Protein AF-A0A1Q6DSQ4-F1 (afdb_monomer_lite)

InterPro domains:
  IPR005835 Nucleotidyl transferase domain [PF00483] (8-163)
  IPR029044 Nucleotide-diphospho-sugar transferases [G3DSA:3.90.550.10] (3-185)
  IPR029044 Nucleotide-diphospho-sugar transferases [SSF53448] (8-200)

Sequence (232 aa):
MKDSKKEEEKQGAIAALHQVTKQKNPKTPLVAAGDNYASFEIKDFIDYYQKNNSSLIAAYNIPRDEANQYGILELKSNKVVDFVEKPNKPPSTLAGIAYYVFRQNELDLLNKYIKEDNNPESPGYFIEWLLQHQHLRAYKFSGDWFDIG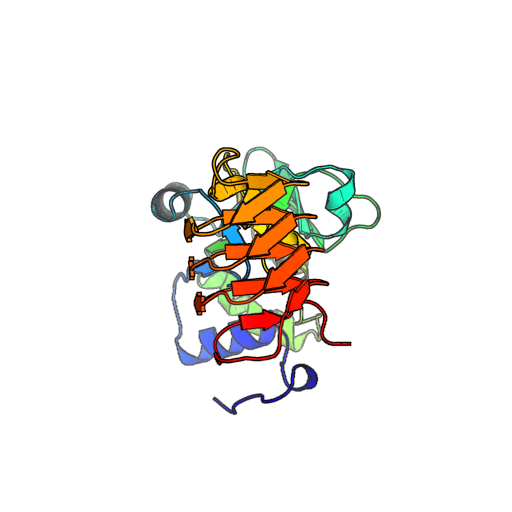TPKGYLRANKTILNQKNHTKNTKTQNSELENVYAQNSEIKNSKLKNCIIINSTIKNSRLKNIITDKVNLDKKKERNYQILSKK

Foldseek 3Di:
DPPPPDPVPDPAPLVVVLVCCVVVVDFKDWWADPQKDDPDDVVVVVVVCVVVVFKEFEKEFDDLVCQLQAWAFDDDVFKTPAIDGNDPHHPHRIGGRGTIIDGPVLSVCSVVCVVVVFDRHDVRSSVRVCVVPGIYTYDYDDDDMFRRVAPVRVVVVLDVVLDPVQEEECEEEEPEERESHEYENYEYEPYEYECYEYECYEYYNYHYAQYEYENYHYDPDDDDHYHYNDDD

pLDDT: mean 87.97, std 13.97, range [36.06, 98.38]

Organism: Methanohalarchaeum thermophilum (NCBI:txid1903181)

Secondary structure (DSSP, 8-state):
-----SGGG---HHHHHHHHHHHH--SS-EEE-TTEEE-S-HHHHHHHHHHHTS-EEEEEE--TTTGGGSEEEEEETTEEEEEEES-SS-S-SEEEEEEEE--HHHHHHHHHHHHTT---S-HHHHHHHHTTTS--EEEE--S-EEE-SSHHHHHHHHHHHT-GGGEEES-EEES-EEES-EEES-EEES-EEES-EEES-EEES-EEESEEEES-EE-S-S---EEES---

Structure (mmCIF, N/CA/C/O backbone):
data_AF-A0A1Q6DSQ4-F1
#
_entry.id   AF-A0A1Q6DSQ4-F1
#
loop_
_atom_site.group_PDB
_atom_site.id
_atom_site.type_symbol
_atom_site.label_atom_id
_atom_site.label_alt_id
_atom_site.label_comp_id
_atom_site.label_asym_id
_atom_site.label_entity_id
_atom_site.label_seq_id
_atom_site.pdbx_PDB_ins_code
_atom_site.Cartn_x
_atom_site.Cartn_y
_atom_site.Cartn_z
_atom_site.occupancy
_atom_site.B_iso_or_equiv
_atom_site.auth_seq_id
_atom_site.auth_comp_id
_atom_site.auth_asym_id
_atom_site.auth_atom_id
_atom_site.pdbx_PDB_model_num
ATOM 1 N N . MET A 1 1 ? 9.572 -19.050 14.989 1.00 45.06 1 MET A N 1
ATOM 2 C CA . MET A 1 1 ? 8.723 -19.032 13.780 1.00 45.06 1 MET A CA 1
ATOM 3 C C . MET A 1 1 ? 8.848 -20.396 13.136 1.00 45.06 1 MET A C 1
ATOM 5 O O . MET A 1 1 ? 9.971 -20.860 13.008 1.00 45.06 1 MET A O 1
ATOM 9 N N . LYS A 1 2 ? 7.744 -21.078 12.810 1.00 36.25 2 LYS A N 1
ATOM 10 C CA . LYS A 1 2 ? 7.839 -22.130 11.792 1.00 36.25 2 LYS A CA 1
ATOM 11 C C . LYS A 1 2 ? 8.009 -21.383 10.475 1.00 36.25 2 LYS A C 1
ATOM 13 O O . LYS A 1 2 ? 7.161 -20.557 10.157 1.00 36.25 2 LYS A O 1
ATOM 18 N N . ASP A 1 3 ? 9.123 -21.602 9.793 1.00 38.81 3 ASP A N 1
ATOM 19 C CA . ASP A 1 3 ? 9.338 -21.044 8.462 1.00 38.81 3 ASP A CA 1
ATOM 20 C C . ASP A 1 3 ? 8.276 -21.629 7.529 1.00 38.81 3 ASP A C 1
ATOM 22 O O . ASP A 1 3 ? 8.343 -22.807 7.179 1.00 38.81 3 ASP A O 1
ATOM 26 N N . SER A 1 4 ? 7.272 -20.830 7.167 1.00 43.75 4 SER A N 1
ATOM 27 C CA . SER A 1 4 ? 6.318 -21.184 6.117 1.00 43.75 4 SER A CA 1
ATOM 28 C C . SER A 1 4 ? 7.052 -21.095 4.784 1.00 43.75 4 SER A C 1
ATOM 30 O O . SER A 1 4 ? 7.445 -20.002 4.361 1.00 43.75 4 SER A O 1
ATOM 32 N N . LYS A 1 5 ? 7.292 -22.239 4.143 1.00 46.75 5 LYS A N 1
ATOM 33 C CA . LYS A 1 5 ? 8.037 -22.317 2.876 1.00 46.75 5 LYS A CA 1
ATOM 34 C C . LYS A 1 5 ? 7.117 -22.203 1.658 1.00 46.75 5 LYS A C 1
ATOM 36 O O . LYS A 1 5 ? 7.622 -22.086 0.542 1.00 46.75 5 LYS A O 1
ATOM 41 N N . LYS A 1 6 ? 5.793 -22.216 1.860 1.00 46.50 6 LYS A N 1
ATOM 42 C CA . LYS A 1 6 ? 4.766 -22.098 0.814 1.00 46.50 6 LYS A CA 1
ATOM 43 C C . LYS A 1 6 ? 3.707 -21.057 1.183 1.00 46.50 6 LYS A C 1
ATOM 45 O O . LYS A 1 6 ? 3.389 -20.887 2.356 1.00 46.50 6 LYS A O 1
ATOM 50 N N . GLU A 1 7 ? 3.158 -20.376 0.177 1.00 50.22 7 GLU A N 1
ATOM 51 C CA . GLU A 1 7 ? 2.079 -19.379 0.318 1.00 50.22 7 GLU A CA 1
ATOM 52 C C . GLU A 1 7 ? 0.858 -19.961 1.054 1.00 50.22 7 GLU A C 1
ATOM 54 O O . GLU A 1 7 ? 0.300 -19.323 1.934 1.00 50.22 7 GLU A O 1
ATOM 59 N N . GLU A 1 8 ? 0.540 -21.223 0.759 1.00 45.56 8 GLU A N 1
ATOM 60 C CA . GLU A 1 8 ? -0.563 -22.023 1.313 1.00 45.56 8 GLU A CA 1
ATOM 61 C C . GLU A 1 8 ? -0.429 -22.322 2.822 1.00 45.56 8 GLU A C 1
ATOM 63 O O . GLU A 1 8 ? -1.392 -22.730 3.463 1.00 45.56 8 GLU A O 1
ATOM 68 N N . GLU A 1 9 ? 0.763 -22.142 3.404 1.00 52.22 9 GLU A N 1
ATOM 69 C CA . GLU A 1 9 ? 1.025 -22.337 4.840 1.00 52.22 9 GLU A CA 1
ATOM 70 C C . GLU A 1 9 ? 0.849 -21.037 5.649 1.00 52.22 9 GLU A C 1
ATOM 72 O O . GLU A 1 9 ? 0.976 -21.047 6.878 1.00 52.22 9 GLU A O 1
ATOM 77 N N . LYS A 1 10 ? 0.595 -19.901 4.979 1.00 62.25 10 LYS A N 1
ATOM 78 C CA . LYS A 1 10 ? 0.400 -18.600 5.627 1.00 62.25 10 LYS A CA 1
ATOM 79 C C . LYS A 1 10 ? -1.022 -18.518 6.178 1.00 62.25 10 LYS A C 1
ATOM 81 O O . LYS A 1 10 ? -1.987 -18.723 5.464 1.00 62.25 10 LYS A O 1
ATOM 86 N N . GLN A 1 11 ? -1.152 -18.163 7.452 1.00 68.88 11 GLN A N 1
ATOM 87 C CA . GLN A 1 11 ? -2.441 -18.097 8.157 1.00 68.88 11 GLN A CA 1
ATOM 88 C C . GLN A 1 11 ? -3.268 -16.827 7.831 1.00 68.88 11 GLN A C 1
ATOM 90 O O . GLN A 1 11 ? -4.232 -16.534 8.532 1.00 68.88 11 GLN A O 1
ATOM 95 N N . GLY A 1 12 ? -2.876 -16.051 6.815 1.00 83.88 12 GLY A N 1
ATOM 96 C CA . GLY A 1 12 ? -3.419 -14.721 6.524 1.00 83.88 12 GLY A CA 1
ATOM 97 C C . GLY A 1 12 ? -2.747 -13.582 7.312 1.00 83.88 12 GLY A C 1
ATOM 98 O O . GLY A 1 12 ? -2.123 -13.794 8.361 1.00 83.88 12 GLY A O 1
ATOM 99 N N . ALA A 1 13 ? -2.844 -12.347 6.803 1.00 90.81 13 ALA A N 1
ATOM 100 C CA . ALA A 1 13 ? -2.161 -11.181 7.378 1.00 90.81 13 ALA A CA 1
ATOM 101 C C . ALA A 1 13 ? -2.639 -10.848 8.803 1.00 90.81 13 ALA A C 1
ATOM 103 O O . ALA A 1 13 ? -1.835 -10.475 9.662 1.00 90.81 13 ALA A O 1
ATOM 104 N N . ILE A 1 14 ? -3.934 -11.021 9.082 1.00 94.25 14 ILE A N 1
ATOM 105 C CA . ILE A 1 14 ? -4.515 -10.734 10.398 1.00 94.25 14 ILE A CA 1
ATOM 106 C C . ILE A 1 14 ? -4.160 -11.811 11.420 1.00 94.25 14 ILE A C 1
ATOM 108 O O . ILE A 1 14 ? -3.870 -11.479 12.572 1.00 94.25 14 ILE A O 1
ATOM 112 N N . ALA A 1 15 ? -4.084 -13.083 11.022 1.00 91.38 15 ALA A N 1
ATOM 113 C CA . ALA A 1 15 ? -3.593 -14.123 11.926 1.00 91.38 15 ALA A CA 1
ATOM 114 C C . ALA A 1 15 ? -2.118 -13.900 12.289 1.00 91.38 15 ALA A C 1
ATOM 116 O O . ALA A 1 15 ? -1.747 -14.030 13.459 1.00 91.38 15 ALA A O 1
ATOM 117 N N . ALA A 1 16 ? -1.291 -13.495 11.318 1.00 92.38 16 ALA A N 1
ATOM 118 C CA . ALA A 1 16 ? 0.101 -13.131 11.568 1.00 92.38 16 ALA A CA 1
ATOM 119 C C . ALA A 1 16 ? 0.207 -11.936 12.531 1.00 92.38 16 ALA A C 1
ATOM 121 O O . ALA A 1 16 ? 0.970 -11.991 13.500 1.00 92.38 16 ALA A O 1
ATOM 122 N N . LEU A 1 17 ? -0.604 -10.889 12.327 1.00 93.94 17 LEU A N 1
ATOM 123 C CA . LEU A 1 17 ? -0.670 -9.746 13.238 1.00 93.94 17 LEU A CA 1
ATOM 124 C C . LEU A 1 17 ? -1.060 -10.183 14.657 1.00 93.94 17 LEU A C 1
ATOM 126 O O . LEU A 1 17 ? -0.364 -9.836 15.608 1.00 93.94 17 LEU A O 1
ATOM 130 N N . HIS A 1 18 ? -2.110 -10.994 14.805 1.00 94.12 18 HIS A N 1
ATOM 131 C CA . HIS A 1 18 ? -2.556 -11.536 16.092 1.00 94.12 18 HIS A CA 1
ATOM 132 C C . HIS A 1 18 ? -1.473 -12.367 16.798 1.00 94.12 18 HIS A C 1
ATOM 134 O O . HIS A 1 18 ? -1.291 -12.269 18.014 1.00 94.12 18 HIS A O 1
ATOM 140 N N . GLN A 1 19 ? -0.720 -13.178 16.052 1.00 92.56 19 GLN A N 1
ATOM 141 C CA . GLN A 1 19 ? 0.377 -13.959 16.613 1.00 92.56 19 GLN A CA 1
ATOM 142 C C . GLN A 1 19 ? 1.501 -13.053 17.135 1.00 92.56 19 GLN A C 1
ATOM 144 O O . GLN A 1 19 ? 1.999 -13.260 18.246 1.00 92.56 19 GLN A O 1
ATOM 149 N N . VAL A 1 20 ? 1.896 -12.045 16.353 1.00 93.62 20 VAL A N 1
ATOM 150 C CA . VAL A 1 20 ? 2.953 -11.100 16.736 1.00 93.62 20 VAL A CA 1
ATOM 151 C C . VAL A 1 20 ? 2.523 -10.258 17.934 1.00 93.62 20 VAL A C 1
ATOM 153 O O . VAL A 1 20 ? 3.316 -10.082 18.861 1.00 93.62 20 VAL A O 1
ATOM 156 N N . THR A 1 21 ? 1.276 -9.781 17.970 1.00 93.88 21 THR A N 1
ATOM 157 C CA . THR A 1 21 ? 0.773 -8.968 19.085 1.00 93.88 21 THR A CA 1
ATOM 158 C C . THR A 1 21 ? 0.693 -9.776 20.374 1.00 93.88 21 THR A C 1
ATOM 160 O O . THR A 1 21 ? 1.115 -9.271 21.409 1.00 93.88 21 THR A O 1
ATOM 163 N N . LYS A 1 22 ? 0.302 -11.058 20.327 1.00 92.50 22 LYS A N 1
ATOM 164 C CA . LYS A 1 22 ? 0.379 -11.956 21.496 1.00 92.50 22 LYS A CA 1
ATOM 165 C C . LYS A 1 22 ? 1.803 -12.166 22.007 1.00 92.50 22 LYS A C 1
ATOM 167 O O . LYS A 1 22 ? 2.015 -12.225 23.213 1.00 92.50 22 LYS A O 1
ATOM 172 N N . GLN A 1 23 ? 2.779 -12.299 21.110 1.00 93.62 23 GLN A N 1
ATOM 173 C CA . GLN A 1 23 ? 4.171 -12.562 21.494 1.00 93.62 23 GLN A CA 1
ATOM 174 C C . GLN A 1 23 ? 4.900 -11.321 22.009 1.00 93.62 23 GLN A C 1
ATOM 176 O O . GLN A 1 23 ? 5.733 -11.421 22.906 1.00 93.62 23 GLN A O 1
ATOM 181 N N . LYS A 1 24 ? 4.650 -10.165 21.393 1.00 94.69 24 LYS A N 1
ATOM 182 C CA . LYS A 1 24 ? 5.383 -8.922 21.666 1.00 94.69 24 LYS A CA 1
ATOM 183 C C . LYS A 1 24 ? 4.634 -7.970 22.592 1.00 94.69 24 LYS A C 1
ATOM 185 O O . LYS A 1 24 ? 5.264 -7.074 23.140 1.00 94.69 24 LYS A O 1
ATOM 190 N N . ASN A 1 25 ? 3.325 -8.157 22.744 1.00 93.06 25 ASN A N 1
ATOM 191 C CA . ASN A 1 25 ? 2.421 -7.317 23.524 1.00 93.06 25 ASN A CA 1
ATOM 192 C C . ASN A 1 25 ? 2.646 -5.799 23.322 1.00 93.06 25 ASN A C 1
ATOM 194 O O . ASN A 1 25 ? 2.886 -5.073 24.293 1.00 93.06 25 ASN A O 1
ATOM 198 N N . PRO A 1 26 ? 2.658 -5.301 22.066 1.00 94.62 26 PRO A N 1
ATOM 199 C CA . PRO A 1 26 ? 2.872 -3.884 21.806 1.00 94.62 26 PRO A CA 1
ATOM 200 C C . PRO A 1 26 ? 1.643 -3.076 22.240 1.00 94.62 26 PRO A C 1
ATOM 202 O O . PRO A 1 26 ? 0.520 -3.462 21.946 1.00 94.62 26 PRO A O 1
ATOM 205 N N . LYS A 1 27 ? 1.848 -1.911 22.867 1.00 89.19 27 LYS A N 1
ATOM 206 C CA . LYS A 1 27 ? 0.732 -1.044 23.300 1.00 89.19 27 LYS A CA 1
ATOM 207 C C . LYS A 1 27 ? 0.098 -0.248 22.154 1.00 89.19 27 LYS A C 1
ATOM 209 O O . LYS A 1 27 ? -1.116 -0.055 22.114 1.00 89.19 27 LYS A O 1
ATOM 214 N N . THR A 1 28 ? 0.933 0.271 21.252 1.00 93.62 28 THR A N 1
ATOM 215 C CA . THR A 1 28 ? 0.506 1.106 20.117 1.00 93.62 28 THR A CA 1
ATOM 216 C C . THR A 1 28 ? 1.434 0.884 18.921 1.00 93.62 28 THR A C 1
ATOM 218 O O . THR A 1 28 ? 2.358 1.669 18.703 1.00 93.62 28 THR A O 1
ATOM 221 N N . PRO A 1 29 ? 1.283 -0.232 18.188 1.00 95.69 29 PRO A N 1
ATOM 222 C CA . PRO A 1 29 ? 2.112 -0.511 17.028 1.00 95.69 29 PRO A CA 1
ATOM 223 C C . PRO A 1 29 ? 1.690 0.335 15.821 1.00 95.69 29 PRO A C 1
ATOM 225 O O . PRO A 1 29 ? 0.500 0.490 15.536 1.00 95.69 29 PRO A O 1
ATOM 228 N N . LEU A 1 30 ? 2.689 0.801 15.071 1.00 96.19 30 LEU A N 1
ATOM 229 C CA . LEU A 1 30 ? 2.537 1.104 13.652 1.00 96.19 30 LEU A CA 1
ATOM 230 C C . LEU A 1 30 ? 2.575 -0.224 12.888 1.00 96.19 30 LEU A C 1
ATOM 232 O O . LEU A 1 30 ? 3.531 -0.989 13.023 1.00 96.19 30 LEU A O 1
ATOM 236 N N . VAL A 1 31 ? 1.546 -0.493 12.093 1.00 95.81 31 VAL A N 1
ATOM 237 C CA . VAL A 1 31 ? 1.458 -1.659 11.211 1.00 95.81 31 VAL A CA 1
ATOM 238 C C . VAL A 1 31 ? 1.458 -1.155 9.777 1.00 95.81 31 VAL A C 1
ATOM 240 O O . VAL A 1 31 ? 0.672 -0.276 9.444 1.00 95.81 31 VAL A O 1
ATOM 243 N N . ALA A 1 32 ? 2.336 -1.698 8.940 1.00 95.19 32 ALA A N 1
ATOM 244 C CA . ALA A 1 32 ? 2.425 -1.351 7.528 1.00 95.19 32 ALA A CA 1
ATOM 245 C C . ALA A 1 32 ? 2.576 -2.624 6.692 1.00 95.19 32 ALA A C 1
ATOM 247 O O . ALA A 1 32 ? 3.362 -3.507 7.049 1.00 95.19 32 ALA A O 1
ATOM 248 N N . ALA A 1 33 ? 1.842 -2.715 5.585 1.00 92.62 33 ALA A N 1
ATOM 249 C CA . ALA A 1 33 ? 2.080 -3.751 4.589 1.00 92.62 33 ALA A CA 1
ATOM 250 C C . ALA A 1 33 ? 3.388 -3.457 3.830 1.00 92.62 33 ALA A C 1
ATOM 252 O O . ALA A 1 33 ? 3.621 -2.341 3.368 1.00 92.62 33 ALA A O 1
ATOM 253 N N . GLY A 1 34 ? 4.277 -4.451 3.748 1.00 91.44 34 GLY A N 1
ATOM 254 C CA . GLY A 1 34 ? 5.645 -4.268 3.240 1.00 91.44 34 GLY A CA 1
ATOM 255 C C . GLY A 1 34 ? 5.759 -4.062 1.725 1.00 91.44 34 GLY A C 1
ATOM 256 O O . GLY A 1 34 ? 6.834 -3.746 1.226 1.00 91.44 34 GLY A O 1
ATOM 257 N N . ASP A 1 35 ? 4.665 -4.248 0.999 1.00 91.38 35 ASP A N 1
ATOM 258 C CA . ASP A 1 35 ? 4.512 -4.081 -0.446 1.00 91.38 35 ASP A CA 1
ATOM 259 C C . ASP A 1 35 ? 3.867 -2.739 -0.824 1.00 91.38 35 ASP A C 1
ATOM 261 O O . ASP A 1 35 ? 3.425 -2.553 -1.955 1.00 91.38 35 ASP A O 1
ATOM 265 N N . ASN A 1 36 ? 3.825 -1.786 0.105 1.00 92.50 36 ASN A N 1
ATOM 266 C CA . ASN A 1 36 ? 3.309 -0.450 -0.139 1.00 92.50 36 ASN A CA 1
ATOM 267 C C . ASN A 1 36 ? 4.445 0.575 -0.127 1.00 92.50 36 ASN A C 1
ATOM 269 O O . ASN A 1 36 ? 5.252 0.638 0.799 1.00 92.50 36 ASN A O 1
ATOM 273 N N . TYR A 1 37 ? 4.481 1.417 -1.157 1.00 93.00 37 TYR A N 1
ATOM 274 C CA . TYR A 1 37 ? 5.233 2.664 -1.146 1.00 93.00 37 TYR A CA 1
ATOM 275 C C . TYR A 1 37 ? 4.261 3.815 -0.918 1.00 93.00 37 TYR A C 1
ATOM 277 O O . TYR A 1 37 ? 3.288 3.947 -1.657 1.00 93.00 37 TYR A O 1
ATOM 285 N N . ALA A 1 38 ? 4.545 4.676 0.054 1.00 94.19 38 ALA A N 1
ATOM 286 C CA . ALA A 1 38 ? 3.812 5.914 0.274 1.00 94.19 38 ALA A CA 1
ATOM 287 C C . ALA A 1 38 ? 4.798 7.055 0.540 1.00 94.19 38 ALA A C 1
ATOM 289 O O . ALA A 1 38 ? 5.766 6.877 1.276 1.00 94.19 38 ALA A O 1
ATOM 290 N N . SER A 1 39 ? 4.558 8.222 -0.058 1.00 93.56 39 SER A N 1
ATOM 291 C CA . SER A 1 39 ? 5.482 9.361 0.004 1.00 93.56 39 SER A CA 1
ATOM 292 C C . SER A 1 39 ? 5.249 10.302 1.191 1.00 93.56 39 SER A C 1
ATOM 294 O O . SER A 1 39 ? 5.836 11.381 1.219 1.00 93.56 39 SER A O 1
ATOM 296 N N . PHE A 1 40 ? 4.341 9.973 2.115 1.00 94.94 40 PHE A N 1
ATOM 297 C CA . PHE A 1 40 ? 4.130 10.790 3.311 1.00 94.94 40 PHE A CA 1
ATOM 298 C C . PHE A 1 40 ? 5.186 10.473 4.375 1.00 94.94 40 PHE A C 1
ATOM 300 O O . PHE A 1 40 ? 5.664 9.343 4.487 1.00 94.94 40 PHE A O 1
ATOM 307 N N . GLU A 1 41 ? 5.505 11.460 5.206 1.00 95.50 41 GLU A N 1
ATOM 308 C CA . GLU A 1 41 ? 6.415 11.271 6.331 1.00 95.50 41 GLU A CA 1
ATOM 309 C C . GLU A 1 41 ? 5.725 10.480 7.447 1.00 95.50 41 GLU A C 1
ATOM 311 O O . GLU A 1 41 ? 4.695 10.895 7.985 1.00 95.50 41 GLU A O 1
ATOM 316 N N . ILE A 1 42 ? 6.315 9.355 7.866 1.00 95.56 42 ILE A N 1
ATOM 317 C CA . ILE A 1 42 ? 5.782 8.548 8.980 1.00 95.56 42 ILE A CA 1
ATOM 318 C C . ILE A 1 42 ? 5.617 9.396 10.247 1.00 95.56 42 ILE A C 1
ATOM 320 O O . ILE A 1 42 ? 4.674 9.190 11.009 1.00 95.56 42 ILE A O 1
ATOM 324 N N . LYS A 1 43 ? 6.493 10.386 10.455 1.00 96.19 43 LYS A N 1
ATOM 325 C CA . LYS A 1 43 ? 6.387 11.323 11.575 1.00 96.19 43 LYS A CA 1
ATOM 326 C C . LYS A 1 43 ? 5.052 12.072 11.569 1.00 96.19 43 LYS A C 1
ATOM 328 O O . LYS A 1 43 ? 4.397 12.109 12.603 1.00 96.19 43 LYS A O 1
ATOM 333 N N . ASP A 1 44 ? 4.613 12.589 10.424 1.00 96.81 44 ASP A N 1
ATOM 334 C CA . ASP A 1 44 ? 3.354 13.337 10.320 1.00 96.81 44 ASP A CA 1
ATOM 335 C C . ASP A 1 44 ? 2.141 12.443 10.603 1.00 96.81 44 ASP A C 1
ATOM 337 O O . ASP A 1 44 ? 1.174 12.869 11.239 1.00 96.81 44 ASP A O 1
ATOM 341 N N . PHE A 1 45 ? 2.206 11.178 10.181 1.00 97.00 45 PHE A N 1
ATOM 342 C CA . PHE A 1 45 ? 1.184 10.176 10.480 1.00 97.00 45 PHE A CA 1
ATOM 343 C C . PHE A 1 45 ? 1.089 9.882 11.986 1.00 97.00 45 PHE A C 1
ATOM 345 O O . PHE A 1 45 ? -0.008 9.849 12.551 1.00 97.00 45 PHE A O 1
ATOM 352 N N . ILE A 1 46 ? 2.232 9.731 12.664 1.00 96.19 46 ILE A N 1
ATOM 353 C CA . ILE A 1 46 ? 2.286 9.508 14.116 1.00 96.19 46 ILE A CA 1
ATOM 354 C C . ILE A 1 46 ? 1.879 10.762 14.901 1.00 96.19 46 ILE A C 1
ATOM 356 O O . ILE A 1 46 ? 1.103 10.653 15.851 1.00 96.19 46 ILE A O 1
ATOM 360 N N . ASP A 1 47 ? 2.325 11.951 14.498 1.00 96.75 47 ASP A N 1
ATOM 361 C CA . ASP A 1 47 ? 1.933 13.220 15.122 1.00 96.75 47 ASP A CA 1
ATOM 362 C C . ASP A 1 47 ? 0.414 13.434 15.006 1.00 96.75 47 ASP A C 1
ATOM 364 O O . ASP A 1 47 ? -0.251 13.861 15.959 1.00 96.75 47 ASP A O 1
ATOM 368 N N . TYR A 1 48 ? -0.174 13.070 13.859 1.00 96.88 48 TYR A N 1
ATOM 369 C CA . TYR A 1 48 ? -1.621 13.093 13.676 1.00 96.88 48 TYR A CA 1
ATOM 370 C C . TYR A 1 48 ? -2.331 12.142 14.643 1.00 96.88 48 TYR A C 1
ATOM 372 O O . TYR A 1 48 ? -3.335 12.532 15.249 1.00 96.88 48 TYR A O 1
ATOM 380 N N . TYR A 1 49 ? -1.823 10.920 14.824 1.00 96.00 49 TYR A N 1
ATOM 381 C CA . TYR A 1 49 ? -2.343 9.993 15.831 1.00 96.00 49 TYR A CA 1
ATOM 382 C C . TYR A 1 49 ? -2.278 10.609 17.238 1.00 96.00 49 TYR A C 1
ATOM 384 O O . TYR A 1 49 ? -3.300 10.655 17.925 1.00 96.00 49 TYR A O 1
ATOM 392 N N . GLN A 1 50 ? -1.126 11.152 17.645 1.00 94.56 50 GLN A N 1
ATOM 393 C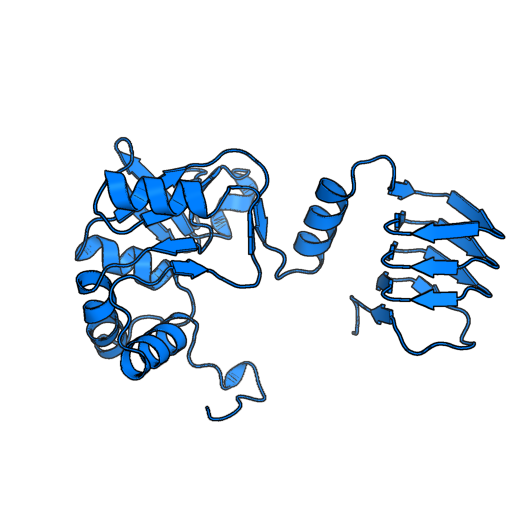 CA . GLN A 1 50 ? -0.922 11.727 18.982 1.00 94.56 50 GLN A CA 1
ATOM 394 C C . GLN A 1 50 ? -1.887 12.881 19.274 1.00 94.56 50 GLN A C 1
ATOM 396 O O . GLN A 1 50 ? -2.473 12.943 20.353 1.00 94.56 50 GLN A O 1
ATOM 401 N N . LYS A 1 51 ? -2.123 13.759 18.292 1.00 95.56 51 LYS A N 1
ATOM 402 C CA . LYS A 1 51 ? -3.068 14.879 18.418 1.00 95.56 51 LYS A CA 1
ATOM 403 C C . LYS A 1 51 ? -4.524 14.426 18.574 1.00 95.56 51 LYS A C 1
ATOM 405 O O . LYS A 1 51 ? -5.335 15.136 19.163 1.00 95.56 51 LYS A O 1
ATOM 410 N N . ASN A 1 52 ? -4.877 13.278 18.001 1.00 91.88 52 ASN A N 1
ATOM 411 C CA . ASN A 1 52 ? -6.261 12.820 17.883 1.00 91.88 52 ASN A CA 1
ATOM 412 C C . ASN A 1 52 ? -6.628 11.673 18.840 1.00 91.88 52 ASN A C 1
ATOM 414 O O . ASN A 1 52 ? -7.822 11.414 19.000 1.00 91.88 52 ASN A O 1
ATOM 418 N N . ASN A 1 53 ? -5.632 11.006 19.433 1.00 89.50 53 ASN A N 1
ATOM 419 C CA . ASN A 1 53 ? -5.732 9.899 20.390 1.00 89.50 53 ASN A CA 1
ATOM 420 C C . ASN A 1 53 ? -6.731 8.789 19.991 1.00 89.50 53 ASN A C 1
ATOM 422 O O . ASN A 1 53 ? -7.544 8.318 20.790 1.00 89.50 53 ASN A O 1
ATOM 426 N N . SER A 1 54 ? -6.706 8.392 18.720 1.00 91.69 54 SER A N 1
ATOM 427 C CA . SER A 1 54 ? -7.634 7.424 18.126 1.00 91.69 54 SER A CA 1
ATOM 428 C C . SER A 1 54 ? -6.902 6.619 17.064 1.00 91.69 54 SER A C 1
ATOM 430 O O . SER A 1 54 ? -6.062 7.176 16.358 1.00 91.69 54 SER A O 1
ATOM 432 N N . SER A 1 55 ? -7.222 5.326 16.966 1.00 95.44 55 SER A N 1
ATOM 433 C CA . SER A 1 55 ? -6.651 4.443 15.951 1.00 95.44 55 SER A CA 1
ATOM 434 C C . SER A 1 55 ? -6.823 5.022 14.555 1.00 95.44 55 SER A C 1
ATOM 436 O O . SER A 1 55 ? -7.846 5.634 14.232 1.00 95.44 55 SER A O 1
ATOM 438 N N . LEU A 1 56 ? -5.787 4.857 13.747 1.00 97.00 56 LEU A N 1
ATOM 439 C CA . LEU A 1 56 ? -5.596 5.619 12.528 1.00 97.00 56 LEU A CA 1
ATOM 440 C C . LEU A 1 56 ? -5.370 4.676 11.355 1.00 97.00 56 LEU A C 1
ATOM 442 O O . LEU A 1 56 ? -4.592 3.736 11.475 1.00 97.00 56 LEU A O 1
ATOM 446 N N . ILE A 1 57 ? -6.013 4.958 10.227 1.00 97.94 57 ILE A N 1
ATOM 447 C CA . ILE A 1 57 ? -5.722 4.350 8.928 1.00 97.94 57 ILE A CA 1
ATOM 448 C C . ILE A 1 57 ? -5.206 5.436 7.980 1.00 97.94 57 ILE A C 1
ATOM 450 O O . ILE A 1 57 ? -5.792 6.519 7.908 1.00 97.94 57 ILE A O 1
ATOM 454 N N . ALA A 1 58 ? -4.110 5.188 7.264 1.00 98.00 58 ALA A N 1
ATOM 455 C CA . ALA A 1 58 ? -3.700 6.082 6.182 1.00 98.00 58 ALA A CA 1
ATOM 456 C C . ALA A 1 58 ? -4.583 5.853 4.952 1.00 98.00 58 ALA A C 1
ATOM 458 O O . ALA A 1 58 ? -4.886 4.713 4.590 1.00 98.00 58 ALA A O 1
ATOM 459 N N . ALA A 1 59 ? -4.986 6.946 4.312 1.00 97.88 59 ALA A N 1
ATOM 460 C CA . ALA A 1 59 ? -5.957 6.935 3.235 1.00 97.88 59 ALA A CA 1
ATOM 461 C C . ALA A 1 59 ? -5.490 7.771 2.039 1.00 97.88 59 ALA A C 1
ATOM 463 O O . ALA A 1 59 ? -4.960 8.873 2.212 1.00 97.88 59 ALA A O 1
ATOM 464 N N . TYR A 1 60 ? -5.734 7.265 0.832 1.00 97.88 60 TYR A N 1
ATOM 465 C CA . TYR A 1 60 ? -5.282 7.865 -0.422 1.00 97.88 60 TYR A CA 1
ATOM 466 C C . TYR A 1 60 ? -6.399 7.876 -1.470 1.00 97.88 60 TYR A C 1
ATOM 468 O O . TYR A 1 60 ? -7.182 6.932 -1.560 1.00 97.88 60 TYR A O 1
ATOM 476 N N . ASN A 1 61 ? -6.498 8.951 -2.257 1.00 97.38 61 ASN A N 1
ATOM 477 C CA . ASN A 1 61 ? -7.471 9.023 -3.350 1.00 97.38 61 ASN A CA 1
ATOM 478 C C . ASN A 1 61 ? -6.933 8.319 -4.592 1.00 97.38 61 ASN A C 1
ATOM 480 O O . ASN A 1 61 ? -5.883 8.690 -5.110 1.00 97.38 61 ASN A O 1
ATOM 484 N N . ILE A 1 62 ? -7.696 7.360 -5.102 1.00 95.69 62 ILE A N 1
ATOM 485 C CA . ILE A 1 62 ? -7.331 6.558 -6.271 1.00 95.69 62 ILE A CA 1
ATOM 486 C C . ILE A 1 62 ? -8.282 6.805 -7.448 1.00 95.69 62 ILE A C 1
ATOM 488 O O . ILE A 1 62 ? -9.397 7.302 -7.253 1.00 95.69 62 ILE A O 1
ATOM 492 N N . PRO A 1 63 ? -7.881 6.456 -8.682 1.00 95.31 63 PRO A N 1
ATOM 493 C CA . PRO A 1 63 ? -8.801 6.421 -9.809 1.00 95.31 63 PRO A CA 1
ATOM 494 C C . PRO A 1 63 ? -10.023 5.539 -9.510 1.00 95.31 63 PRO A C 1
ATOM 496 O O . PRO A 1 63 ? -9.911 4.459 -8.928 1.00 95.31 63 PRO A O 1
ATOM 499 N N . ARG A 1 64 ? -11.214 6.006 -9.897 1.00 96.06 64 ARG A N 1
ATOM 500 C CA . ARG A 1 64 ? -12.492 5.339 -9.591 1.00 96.06 64 ARG A CA 1
ATOM 501 C C . ARG A 1 64 ? -12.582 3.925 -10.170 1.00 96.06 64 ARG A C 1
ATOM 503 O O . ARG A 1 64 ? -13.217 3.065 -9.568 1.00 96.06 64 ARG A O 1
ATOM 510 N N . ASP A 1 65 ? -11.968 3.698 -11.322 1.00 95.06 65 ASP A N 1
ATOM 511 C CA . ASP A 1 65 ? -11.879 2.411 -12.013 1.00 95.06 65 ASP A CA 1
ATOM 512 C C . ASP A 1 65 ? -10.932 1.414 -11.326 1.00 95.06 65 ASP A C 1
ATOM 514 O O . ASP A 1 65 ? -11.042 0.212 -11.553 1.00 95.06 65 ASP A O 1
ATOM 518 N N . GLU A 1 66 ? -10.047 1.887 -10.446 1.00 93.25 66 GLU A N 1
ATOM 519 C CA . GLU A 1 66 ? -9.185 1.038 -9.620 1.00 93.25 66 GLU A CA 1
ATOM 520 C C . GLU A 1 66 ? -9.821 0.707 -8.250 1.00 93.25 66 GLU A C 1
ATOM 522 O O . GLU A 1 66 ? -9.358 -0.193 -7.554 1.00 93.25 66 GLU A O 1
ATOM 527 N N . ALA A 1 67 ? -10.901 1.392 -7.851 1.00 96.06 67 ALA A N 1
ATOM 528 C CA . ALA A 1 67 ? -11.401 1.361 -6.474 1.00 96.06 67 ALA A CA 1
ATOM 529 C C . ALA A 1 67 ? -11.994 0.026 -6.001 1.00 96.06 67 ALA A C 1
ATOM 531 O O . ALA A 1 67 ? -11.998 -0.250 -4.807 1.00 96.06 67 ALA A O 1
ATOM 532 N N . ASN A 1 68 ? -12.428 -0.846 -6.906 1.00 95.94 68 ASN A N 1
ATOM 533 C CA . ASN A 1 68 ? -12.892 -2.188 -6.537 1.00 95.94 68 ASN A CA 1
ATOM 534 C C . ASN A 1 68 ? -11.756 -3.147 -6.125 1.00 95.94 68 ASN A C 1
ATOM 536 O O . ASN A 1 68 ? -12.032 -4.253 -5.668 1.00 95.94 68 ASN A O 1
ATOM 540 N N . GLN A 1 69 ? -10.488 -2.752 -6.283 1.00 93.06 69 GLN A N 1
ATOM 541 C CA . GLN A 1 69 ? -9.327 -3.582 -5.940 1.00 93.06 69 GLN A CA 1
ATOM 542 C C . GLN A 1 69 ? -8.874 -3.426 -4.481 1.00 93.06 69 GLN A C 1
ATOM 544 O O . GLN A 1 69 ? -8.080 -4.240 -4.008 1.00 93.06 69 GLN A O 1
ATOM 549 N N . TYR A 1 70 ? -9.387 -2.424 -3.761 1.00 95.44 70 TYR A N 1
ATOM 550 C CA . TYR A 1 70 ? -8.903 -2.038 -2.433 1.00 95.44 70 TYR A CA 1
ATOM 551 C C . TYR A 1 70 ? -10.044 -1.900 -1.423 1.00 95.44 70 TYR A C 1
ATOM 553 O O . TYR A 1 70 ? -11.219 -1.885 -1.788 1.00 95.44 70 TYR A O 1
ATOM 561 N N . GLY A 1 71 ? -9.691 -1.770 -0.147 1.00 97.12 71 GLY A N 1
ATOM 562 C CA . GLY A 1 71 ? -10.628 -1.381 0.899 1.00 97.12 71 GLY A CA 1
ATOM 563 C C . GLY A 1 71 ? -10.950 0.108 0.833 1.00 97.12 71 GLY A C 1
ATOM 564 O O . GLY A 1 71 ? -10.048 0.946 0.928 1.00 97.12 71 GLY A O 1
ATOM 565 N N . ILE A 1 72 ? -12.226 0.438 0.642 1.00 98.38 72 ILE A N 1
ATOM 566 C CA . ILE A 1 72 ? -12.691 1.802 0.375 1.00 98.38 72 ILE A CA 1
ATOM 567 C C . ILE A 1 72 ? -13.394 2.373 1.599 1.00 98.38 72 ILE A C 1
ATOM 569 O O . ILE A 1 72 ? -14.294 1.757 2.155 1.00 98.38 72 ILE A O 1
ATOM 573 N N . LEU A 1 73 ? -12.975 3.576 1.982 1.00 97.62 73 LEU A N 1
ATOM 574 C CA . LEU A 1 73 ? -13.423 4.327 3.148 1.00 97.62 73 LEU A CA 1
ATOM 575 C C . LEU A 1 73 ? -14.501 5.348 2.766 1.00 97.62 73 LEU A C 1
ATOM 577 O O . LEU A 1 73 ? -14.348 6.081 1.785 1.00 97.62 73 LEU A O 1
ATOM 581 N N . GLU A 1 74 ? -15.498 5.534 3.624 1.00 97.75 74 GLU A N 1
ATOM 582 C CA . GLU A 1 74 ? -16.269 6.777 3.689 1.00 97.75 74 GLU A CA 1
ATOM 583 C C . GLU A 1 74 ? -15.951 7.534 4.973 1.00 97.75 74 GLU A C 1
ATOM 585 O O . GLU A 1 74 ? -15.807 6.953 6.054 1.00 97.75 74 GLU A O 1
ATOM 590 N N . LEU A 1 75 ? -15.838 8.860 4.864 1.00 96.88 75 LEU A N 1
ATOM 591 C CA . LEU A 1 75 ? -15.481 9.712 5.991 1.00 96.88 75 LEU A CA 1
ATOM 592 C C . LEU A 1 75 ? -16.567 10.732 6.309 1.00 96.88 75 LEU A C 1
ATOM 594 O O . LEU A 1 75 ? -17.062 11.430 5.427 1.00 96.88 75 LEU A O 1
ATOM 598 N N . LYS A 1 76 ? -16.796 10.945 7.607 1.00 96.62 76 LYS A N 1
ATOM 599 C CA . LYS A 1 76 ? -17.416 12.167 8.128 1.00 96.62 76 LYS A CA 1
ATOM 600 C C . LYS A 1 76 ? -16.336 13.015 8.792 1.00 96.62 76 LYS A C 1
ATOM 602 O O . LYS A 1 76 ? -15.830 12.690 9.871 1.00 96.62 76 LYS A O 1
ATOM 607 N N . SER A 1 77 ? -15.940 14.088 8.108 1.00 93.31 77 SER A N 1
ATOM 608 C CA . SER A 1 77 ? -14.721 14.857 8.400 1.00 93.31 77 SER A CA 1
ATOM 609 C C . SER A 1 77 ? -13.465 13.974 8.309 1.00 93.31 77 SER A C 1
ATOM 611 O O . SER A 1 77 ? -12.985 13.717 7.208 1.00 93.31 77 SER A O 1
ATOM 613 N N . ASN A 1 78 ? -12.964 13.481 9.447 1.00 94.19 78 ASN A N 1
ATOM 614 C CA . ASN A 1 78 ? -11.807 12.580 9.532 1.00 94.19 78 ASN A CA 1
ATOM 615 C C . ASN A 1 78 ? -12.139 11.258 10.238 1.00 94.19 78 ASN A C 1
ATOM 617 O O . ASN A 1 78 ? -11.241 10.458 10.476 1.00 94.19 78 ASN A O 1
ATOM 621 N N . LYS A 1 79 ? -13.398 11.046 10.638 1.00 96.81 79 LYS A N 1
ATOM 622 C CA . LYS A 1 79 ? -13.851 9.777 11.215 1.00 96.81 79 LYS A CA 1
ATOM 623 C C . LYS A 1 79 ? -14.242 8.842 10.082 1.00 96.81 79 LYS A C 1
ATOM 625 O O . LYS A 1 79 ? -14.956 9.278 9.180 1.00 96.81 79 LYS A O 1
ATOM 630 N N . VAL A 1 80 ? -13.793 7.598 10.156 1.00 97.56 80 VAL A N 1
ATOM 631 C CA . VAL A 1 80 ? -14.242 6.538 9.256 1.00 97.56 80 VAL A CA 1
ATOM 632 C C . VAL A 1 80 ? -15.651 6.146 9.680 1.00 97.56 80 VAL A C 1
ATOM 634 O O . VAL A 1 80 ? -15.856 5.780 10.837 1.00 97.56 80 VAL A O 1
ATOM 637 N N . VAL A 1 81 ? -16.618 6.326 8.783 1.00 97.19 81 VAL A N 1
ATOM 638 C CA . VAL A 1 81 ? -18.029 5.983 9.034 1.00 97.19 81 VAL A CA 1
ATOM 639 C C . VAL A 1 81 ? -18.456 4.721 8.307 1.00 97.19 81 VAL A C 1
ATOM 641 O O . VAL A 1 81 ? -19.385 4.071 8.768 1.00 97.19 81 VAL A O 1
ATOM 644 N N . ASP A 1 82 ? -17.758 4.375 7.228 1.00 97.12 82 ASP A N 1
ATOM 645 C CA . ASP A 1 82 ? -17.926 3.111 6.526 1.00 97.12 82 ASP A CA 1
ATOM 646 C C . ASP A 1 82 ? -16.584 2.649 5.945 1.00 97.12 82 ASP A C 1
ATOM 648 O O . ASP A 1 82 ? -15.705 3.470 5.643 1.00 97.12 82 ASP A O 1
ATOM 652 N N . PHE A 1 83 ? -16.423 1.337 5.815 1.00 97.75 83 PHE A N 1
ATOM 653 C CA . PHE A 1 83 ? -15.304 0.704 5.129 1.00 97.75 83 PHE A CA 1
ATOM 654 C C . PHE A 1 83 ? -15.789 -0.592 4.506 1.00 97.75 83 PHE A C 1
ATOM 656 O O . PHE A 1 83 ? -16.310 -1.444 5.216 1.00 97.75 83 PHE A O 1
ATOM 663 N N . VAL A 1 84 ? -15.542 -0.763 3.212 1.00 97.50 84 VAL A N 1
ATOM 664 C CA . VAL A 1 84 ? -15.888 -1.996 2.503 1.00 97.50 84 VAL A CA 1
ATOM 665 C C . VAL A 1 84 ? -14.644 -2.538 1.821 1.00 97.50 84 VAL A C 1
ATOM 667 O O . VAL A 1 84 ? -14.013 -1.825 1.033 1.00 97.50 84 VAL A O 1
ATOM 670 N N . GLU A 1 85 ? -14.281 -3.787 2.109 1.00 96.44 85 GLU A N 1
ATOM 671 C CA . GLU A 1 85 ? -13.159 -4.451 1.445 1.00 96.44 85 GLU A CA 1
ATOM 672 C C . GLU A 1 85 ? -13.538 -4.857 0.012 1.00 96.44 85 GLU A C 1
ATOM 674 O O . GLU A 1 85 ? -14.458 -5.644 -0.206 1.00 96.44 85 GLU A O 1
ATOM 679 N N . LYS A 1 86 ? -12.806 -4.332 -0.982 1.00 95.50 86 LYS A N 1
ATOM 680 C CA . LYS A 1 86 ? -12.930 -4.685 -2.413 1.00 95.50 86 LYS A CA 1
ATOM 681 C C . LYS A 1 86 ? -14.380 -4.649 -2.936 1.00 95.50 86 LYS A C 1
ATOM 683 O O . LYS A 1 86 ? -14.883 -5.642 -3.472 1.00 95.50 86 LYS A O 1
ATOM 688 N N . PRO A 1 87 ? -15.082 -3.508 -2.803 1.00 96.75 87 PRO A N 1
ATOM 689 C CA . PRO A 1 87 ? -16.491 -3.411 -3.150 1.00 96.75 87 PRO A CA 1
ATOM 690 C C . PRO A 1 87 ? -16.712 -3.506 -4.662 1.00 96.75 87 PRO A C 1
ATOM 692 O O . PRO A 1 87 ? -16.075 -2.805 -5.448 1.00 96.75 87 PRO A O 1
ATOM 695 N N . ASN A 1 88 ? -17.730 -4.266 -5.076 1.00 95.75 88 ASN A N 1
ATOM 696 C CA . ASN A 1 88 ? -18.193 -4.277 -6.472 1.00 95.75 88 ASN A CA 1
ATOM 697 C C . ASN A 1 88 ? -18.658 -2.887 -6.945 1.00 95.75 88 ASN A C 1
ATOM 699 O O . ASN A 1 88 ? -18.484 -2.525 -8.107 1.00 95.75 88 ASN A O 1
ATOM 703 N N . LYS A 1 89 ? -19.267 -2.106 -6.042 1.00 95.44 89 LYS A N 1
ATOM 704 C CA . LYS A 1 89 ? -19.682 -0.716 -6.267 1.00 95.44 89 LYS A CA 1
ATOM 705 C C . LYS A 1 89 ? -19.035 0.168 -5.199 1.00 95.44 89 LYS A C 1
ATOM 707 O O . LYS A 1 89 ? -19.610 0.307 -4.123 1.00 95.44 89 LYS A O 1
ATOM 712 N N . PRO A 1 90 ? -17.853 0.748 -5.472 1.00 96.88 90 PRO A N 1
ATOM 713 C CA . PRO A 1 90 ? -17.139 1.561 -4.495 1.00 96.88 90 PRO A CA 1
ATOM 714 C C . PRO A 1 90 ? -17.969 2.769 -4.035 1.00 96.88 90 PRO A C 1
ATOM 716 O O . PRO A 1 90 ? -18.446 3.522 -4.895 1.00 96.88 90 PRO A O 1
ATOM 719 N N . PRO A 1 91 ? -18.142 2.989 -2.719 1.00 94.06 91 PRO A N 1
ATOM 720 C CA . PRO A 1 91 ? -18.897 4.138 -2.220 1.00 94.06 91 PRO A CA 1
ATOM 721 C C . PRO A 1 91 ? -18.136 5.455 -2.451 1.00 94.06 91 PRO A C 1
ATOM 723 O O . PRO A 1 91 ? -18.731 6.478 -2.783 1.00 94.06 91 PRO A O 1
ATOM 726 N N . SER A 1 92 ? -16.802 5.413 -2.421 1.00 97.56 92 SER A N 1
ATOM 727 C CA . SER A 1 92 ? -15.923 6.557 -2.676 1.00 97.56 92 SER A CA 1
ATOM 728 C C . SER A 1 92 ? -14.700 6.159 -3.524 1.00 97.56 92 SER A C 1
ATOM 730 O O . SER A 1 92 ? -14.640 5.067 -4.090 1.00 97.56 92 SER A O 1
ATOM 732 N N . THR A 1 93 ? -13.733 7.069 -3.654 1.00 97.62 93 THR A N 1
ATOM 733 C CA . THR A 1 93 ? -12.401 6.828 -4.241 1.00 97.62 93 THR A CA 1
ATOM 734 C C . THR A 1 93 ? -11.295 6.770 -3.190 1.00 97.62 93 THR A C 1
ATOM 736 O O . THR A 1 93 ? -10.117 6.792 -3.538 1.00 97.62 93 THR A O 1
ATOM 739 N N . LEU A 1 94 ? -11.645 6.779 -1.904 1.00 98.19 94 LEU A N 1
ATOM 740 C CA . LEU A 1 94 ? -10.677 6.880 -0.826 1.00 98.19 94 LEU A CA 1
ATOM 741 C C . LEU A 1 94 ? -10.288 5.481 -0.344 1.00 98.19 94 LEU A C 1
ATOM 743 O O . LEU A 1 94 ? -11.041 4.846 0.385 1.00 98.19 94 LEU A O 1
ATOM 747 N N . ALA A 1 95 ? -9.110 5.012 -0.740 1.00 97.75 95 ALA A N 1
ATOM 748 C CA . ALA A 1 95 ? -8.598 3.702 -0.362 1.00 97.75 95 ALA A CA 1
ATOM 749 C C . ALA A 1 95 ? -7.812 3.757 0.953 1.00 97.75 95 ALA A C 1
ATOM 751 O O . ALA A 1 95 ? -7.040 4.690 1.181 1.00 97.75 95 ALA A O 1
ATOM 752 N N . GLY A 1 96 ? -7.981 2.743 1.802 1.00 97.19 96 GLY A N 1
ATOM 753 C CA . GLY A 1 96 ? -7.105 2.482 2.941 1.00 97.19 96 GLY A CA 1
ATOM 754 C C . GLY A 1 96 ? -5.856 1.725 2.494 1.00 97.19 96 GLY A C 1
ATOM 755 O O . GLY A 1 96 ? -5.964 0.632 1.949 1.00 97.19 96 GLY A O 1
ATOM 756 N N . ILE A 1 97 ? -4.669 2.282 2.734 1.00 94.44 97 ILE A N 1
ATOM 757 C CA . ILE A 1 97 ? -3.421 1.797 2.107 1.00 94.44 97 ILE A CA 1
ATOM 758 C C . ILE A 1 97 ? -2.572 0.893 3.013 1.00 94.44 97 ILE A C 1
ATOM 760 O O . ILE A 1 97 ? -1.348 0.880 2.936 1.00 94.44 97 ILE A O 1
ATOM 764 N N . ALA A 1 98 ? -3.223 0.172 3.925 1.00 93.44 98 ALA A N 1
ATOM 765 C CA . ALA A 1 98 ? -2.592 -0.771 4.849 1.00 93.44 98 ALA A CA 1
ATOM 766 C C . ALA A 1 98 ? -1.479 -0.198 5.761 1.00 93.44 98 ALA A C 1
ATOM 768 O O . ALA A 1 98 ? -0.618 -0.943 6.229 1.00 93.44 98 ALA A O 1
ATOM 769 N N . TYR A 1 99 ? -1.531 1.105 6.059 1.00 97.44 99 TYR A N 1
ATOM 770 C CA . TYR A 1 99 ? -0.809 1.730 7.172 1.00 97.44 99 TYR A CA 1
ATOM 771 C C . TYR A 1 99 ? -1.786 2.025 8.304 1.00 97.44 99 TYR A C 1
ATOM 773 O O . TYR A 1 99 ? -2.758 2.764 8.118 1.00 97.44 99 TYR A O 1
ATOM 781 N N . TYR A 1 100 ? -1.501 1.481 9.482 1.00 97.44 100 TYR A N 1
ATOM 782 C CA . TYR A 1 100 ? -2.356 1.579 10.654 1.00 97.44 100 TYR A CA 1
ATOM 783 C C . TYR A 1 100 ? -1.569 1.974 11.895 1.00 97.44 100 TYR A C 1
ATOM 785 O O . TYR A 1 100 ? -0.448 1.518 12.101 1.00 97.44 100 TYR A O 1
ATOM 793 N N . VAL A 1 101 ? -2.202 2.741 12.773 1.00 97.69 101 VAL A N 1
ATOM 794 C CA . VAL A 1 101 ? -1.811 2.832 14.182 1.00 97.69 101 VAL A CA 1
ATOM 795 C C . VAL A 1 101 ? -2.970 2.277 14.992 1.00 97.69 101 VAL A C 1
ATOM 797 O O . VAL A 1 101 ? -4.053 2.861 14.987 1.00 97.69 101 VAL A O 1
ATOM 800 N N . PHE A 1 102 ? -2.753 1.151 15.669 1.00 96.56 102 PHE A N 1
ATOM 801 C CA . PHE A 1 102 ? -3.749 0.544 16.555 1.00 96.56 102 PHE A CA 1
ATOM 802 C C . PHE A 1 102 ? -3.432 0.867 18.009 1.00 96.56 102 PHE A C 1
ATOM 804 O O . PHE A 1 102 ? -2.262 0.946 18.380 1.00 96.56 102 PHE A O 1
ATOM 811 N N . ARG A 1 103 ? -4.456 1.012 18.853 1.00 95.12 103 ARG A N 1
ATOM 812 C CA . ARG A 1 103 ? -4.278 1.038 20.310 1.00 95.12 103 ARG A CA 1
ATOM 813 C C . ARG A 1 103 ? -4.574 -0.346 20.878 1.00 95.12 103 ARG A C 1
ATOM 815 O O . ARG A 1 103 ? -5.080 -1.227 20.186 1.00 95.12 103 ARG A O 1
ATOM 822 N N . GLN A 1 104 ? -4.270 -0.519 22.161 1.00 92.88 104 GLN A N 1
ATOM 823 C CA . GLN A 1 104 ? -4.485 -1.778 22.872 1.00 92.88 104 GLN A CA 1
ATOM 824 C C . GLN A 1 104 ? -5.913 -2.319 22.692 1.00 92.88 104 GLN A C 1
ATOM 826 O O . GLN A 1 104 ? -6.072 -3.495 22.392 1.00 92.88 104 GLN A O 1
ATOM 831 N N . ASN A 1 105 ? -6.932 -1.457 22.777 1.00 92.88 105 ASN A N 1
ATOM 832 C CA . ASN A 1 105 ? -8.333 -1.866 22.645 1.00 92.88 105 ASN A CA 1
ATOM 833 C C . ASN A 1 105 ? -8.629 -2.552 21.301 1.00 92.88 105 ASN A C 1
ATOM 835 O O . ASN A 1 105 ? -9.376 -3.523 21.256 1.00 92.88 105 ASN A O 1
ATOM 839 N N . GLU A 1 106 ? -8.061 -2.057 20.199 1.00 94.56 106 GLU A N 1
ATOM 840 C CA . GLU A 1 106 ? -8.224 -2.664 18.877 1.00 94.56 106 GLU A CA 1
ATOM 841 C C . GLU A 1 106 ? -7.420 -3.966 18.757 1.00 94.56 106 GLU A C 1
ATOM 843 O O . GLU A 1 106 ? -7.890 -4.926 18.147 1.00 94.56 106 GLU A O 1
ATOM 848 N N . LEU A 1 107 ? -6.238 -4.038 19.379 1.00 94.88 107 LEU A N 1
ATOM 849 C CA . LEU A 1 107 ? -5.436 -5.265 19.408 1.00 94.88 107 LEU A CA 1
ATOM 850 C C . LEU A 1 107 ? -6.112 -6.386 20.205 1.00 94.88 107 LEU A C 1
ATOM 852 O O . LEU A 1 107 ? -6.064 -7.543 19.786 1.00 94.88 107 LEU A O 1
ATOM 856 N N . ASP A 1 108 ? -6.775 -6.058 21.314 1.00 93.69 108 ASP A N 1
ATOM 857 C CA . ASP A 1 108 ? -7.497 -7.022 22.153 1.00 93.69 108 ASP A CA 1
ATOM 858 C C . ASP A 1 108 ? -8.654 -7.690 21.386 1.00 93.69 108 ASP A C 1
ATOM 860 O O . ASP A 1 108 ? -9.014 -8.844 21.646 1.00 93.69 108 ASP A O 1
ATOM 864 N N . LEU A 1 109 ? -9.193 -7.001 20.374 1.00 96.44 109 LEU A N 1
ATOM 865 C CA . LEU A 1 109 ? -10.252 -7.515 19.510 1.00 96.44 109 LEU A CA 1
ATOM 866 C C . LEU A 1 109 ? -9.760 -8.494 18.437 1.00 96.44 109 LEU A C 1
ATOM 868 O O . LEU A 1 109 ? -10.580 -9.240 17.906 1.00 96.44 109 LEU A O 1
ATOM 872 N N . LEU A 1 110 ? -8.453 -8.588 18.166 1.00 95.44 110 LEU A N 1
ATOM 873 C CA . LEU A 1 110 ? -7.913 -9.571 17.213 1.00 95.44 110 LEU A CA 1
ATOM 874 C C . LEU A 1 110 ? -8.257 -11.008 17.628 1.00 95.44 110 LEU A C 1
ATOM 876 O O . LEU A 1 110 ? -8.629 -11.834 16.799 1.00 95.44 110 LEU A O 1
ATOM 880 N N . ASN A 1 111 ? -8.182 -11.317 18.926 1.00 93.62 111 ASN A N 1
ATOM 881 C CA . ASN A 1 111 ? -8.519 -12.652 19.420 1.00 93.62 111 ASN A CA 1
ATOM 882 C C . ASN A 1 111 ? -10.020 -12.951 19.293 1.00 93.62 111 ASN A C 1
ATOM 884 O O . ASN A 1 111 ? -10.384 -14.100 19.057 1.00 93.62 111 ASN A O 1
ATOM 888 N N . LYS A 1 112 ? -10.882 -11.934 19.443 1.00 96.00 112 LYS A N 1
ATOM 889 C CA . LYS A 1 112 ? -12.326 -12.065 19.211 1.00 96.00 112 LYS A CA 1
ATOM 890 C C . LYS A 1 112 ? -12.603 -12.316 17.726 1.00 96.00 112 LYS A C 1
ATOM 892 O O . LYS A 1 112 ? -13.244 -13.310 17.410 1.00 96.00 112 LYS A O 1
ATOM 897 N N . TYR A 1 113 ? -12.026 -11.498 16.844 1.00 96.38 113 TYR A N 1
ATOM 898 C CA . TYR A 1 113 ? -12.163 -11.619 15.392 1.00 96.38 113 TYR A CA 1
ATOM 899 C C . TYR A 1 113 ? -11.826 -13.027 14.883 1.00 96.38 113 TYR A C 1
ATOM 901 O O . TYR A 1 113 ? -12.610 -13.618 14.148 1.00 96.38 113 TYR A O 1
ATOM 909 N N . ILE A 1 114 ? -10.695 -13.588 15.329 1.00 92.75 114 ILE A N 1
ATOM 910 C CA . ILE A 1 114 ? -10.256 -14.937 14.942 1.00 92.75 114 ILE A CA 1
ATOM 911 C C . ILE A 1 114 ? -11.173 -16.032 15.511 1.00 92.75 114 ILE A C 1
ATOM 913 O O . ILE A 1 114 ? -11.423 -17.027 14.843 1.00 92.75 114 ILE A O 1
ATOM 917 N N . LYS A 1 115 ? -11.681 -15.878 16.741 1.00 93.31 115 LYS A N 1
ATOM 918 C CA . LYS A 1 115 ? -12.587 -16.866 17.358 1.00 93.31 115 LYS A CA 1
ATOM 919 C C . LYS A 1 115 ? -13.966 -16.922 16.703 1.00 93.31 115 LYS A C 1
ATOM 921 O O . LYS A 1 115 ? -14.631 -17.944 16.812 1.00 93.31 115 LYS A O 1
ATOM 926 N N . GLU A 1 116 ? -14.386 -15.833 16.075 1.00 95.00 116 GLU A N 1
ATOM 927 C CA . GLU A 1 116 ? -15.642 -15.738 15.328 1.00 95.00 116 GLU A CA 1
ATOM 928 C C . GLU A 1 116 ? -15.543 -16.309 13.902 1.00 95.00 116 GLU A C 1
ATOM 930 O O . GLU A 1 116 ? -16.496 -16.182 13.145 1.00 95.00 116 GLU A O 1
ATOM 935 N N . ASP A 1 117 ? -14.418 -16.941 13.539 1.00 90.94 117 ASP A N 1
ATOM 936 C CA . ASP A 1 117 ? -14.182 -17.547 12.216 1.00 90.94 117 ASP A CA 1
ATOM 937 C C . ASP A 1 117 ? -14.272 -16.538 11.051 1.00 90.94 117 ASP A C 1
ATOM 939 O O . ASP A 1 117 ? -14.619 -16.868 9.918 1.00 90.94 117 ASP A O 1
ATOM 943 N N . ASN A 1 118 ? -13.946 -15.267 11.326 1.00 93.38 118 ASN A N 1
ATOM 944 C CA . ASN A 1 118 ? -13.855 -14.237 10.294 1.00 93.38 118 ASN A CA 1
ATOM 945 C C . ASN A 1 118 ? -12.621 -14.444 9.400 1.00 93.38 118 ASN A C 1
ATOM 947 O O . ASN A 1 118 ? -11.613 -15.013 9.818 1.00 93.38 118 ASN A O 1
ATOM 951 N N . ASN A 1 119 ? -12.658 -13.885 8.186 1.00 91.38 119 ASN A N 1
ATOM 952 C CA . ASN A 1 119 ? -11.594 -14.023 7.189 1.00 91.38 119 ASN A CA 1
ATOM 953 C C . ASN A 1 119 ? -10.259 -13.378 7.645 1.00 91.38 119 ASN A C 1
ATOM 955 O O . ASN A 1 119 ? -10.174 -12.150 7.725 1.00 91.38 119 ASN A O 1
ATOM 959 N N . PRO A 1 120 ? -9.182 -14.147 7.896 1.00 90.00 120 PRO A N 1
ATOM 960 C CA . PRO A 1 120 ? -7.922 -13.602 8.400 1.00 90.00 120 PRO A CA 1
ATOM 961 C C . PRO A 1 120 ? -6.951 -13.128 7.302 1.00 90.00 120 PRO A C 1
ATOM 963 O O . PRO A 1 120 ? -5.854 -12.664 7.625 1.00 90.00 120 PRO A O 1
ATOM 966 N N . GLU A 1 121 ? -7.309 -13.251 6.021 1.00 86.81 121 GLU A N 1
ATOM 967 C CA . GLU A 1 121 ? -6.389 -13.054 4.893 1.00 86.81 121 GLU A CA 1
ATOM 968 C C . GLU A 1 121 ? -5.973 -11.596 4.704 1.00 86.81 121 GLU A C 1
ATOM 970 O O . GLU A 1 121 ? -4.779 -11.291 4.660 1.00 86.81 121 GLU A O 1
ATOM 975 N N . SER A 1 122 ? -6.952 -10.690 4.618 1.00 87.38 122 SER A N 1
ATOM 976 C CA . SER A 1 122 ? -6.725 -9.266 4.351 1.00 87.38 122 SER A CA 1
ATOM 977 C C . SER A 1 122 ? -6.970 -8.422 5.600 1.00 87.38 122 SER A C 1
ATOM 979 O O . SER A 1 122 ? -7.980 -8.627 6.283 1.00 87.38 122 SER A O 1
ATOM 981 N N . PRO A 1 123 ? -6.129 -7.406 5.871 1.00 91.62 123 PRO A N 1
ATOM 982 C CA . PRO A 1 123 ? -6.416 -6.418 6.899 1.00 91.62 123 PRO A CA 1
ATOM 983 C C . PRO A 1 123 ? -7.753 -5.702 6.711 1.00 91.62 123 PRO A C 1
ATOM 985 O O . PRO A 1 123 ? -8.377 -5.334 7.702 1.00 91.62 123 PRO A O 1
ATOM 988 N N . GLY A 1 124 ? -8.216 -5.530 5.470 1.00 94.44 124 GLY A N 1
ATOM 989 C CA . GLY A 1 124 ? -9.457 -4.817 5.189 1.00 94.44 124 GLY A CA 1
ATOM 990 C C . GLY A 1 124 ? -10.696 -5.463 5.807 1.00 94.44 124 GLY A C 1
ATOM 991 O O . GLY A 1 124 ? -11.478 -4.760 6.440 1.00 94.44 124 GLY A O 1
ATOM 992 N N . TYR A 1 125 ? -10.826 -6.793 5.749 1.00 95.56 125 TYR A N 1
ATOM 993 C CA . TYR A 1 125 ? -11.944 -7.493 6.399 1.00 95.56 125 TYR A CA 1
ATOM 994 C C . TYR A 1 125 ? -11.961 -7.279 7.918 1.00 95.56 125 TYR A C 1
ATOM 996 O O . TYR A 1 125 ? -13.021 -7.103 8.517 1.00 95.56 125 TYR A O 1
ATOM 1004 N N . PHE A 1 126 ? -10.781 -7.218 8.545 1.00 96.38 126 PHE A N 1
ATOM 1005 C CA . PHE A 1 126 ? -10.692 -6.877 9.960 1.00 96.38 126 PHE A CA 1
ATOM 1006 C C . PHE A 1 126 ? -11.098 -5.428 10.225 1.00 96.38 126 PHE A C 1
ATOM 1008 O O . PHE A 1 126 ? -11.805 -5.191 11.195 1.00 96.38 126 PHE A O 1
ATOM 1015 N N . ILE A 1 127 ? -10.703 -4.464 9.386 1.00 97.06 127 ILE A N 1
ATOM 1016 C CA . ILE A 1 127 ? -11.118 -3.058 9.542 1.00 97.06 127 ILE A CA 1
ATOM 1017 C C . ILE A 1 127 ? -12.637 -2.903 9.411 1.00 97.06 127 ILE A C 1
ATOM 1019 O O . ILE A 1 127 ? -13.240 -2.223 10.241 1.00 97.06 127 ILE A O 1
ATOM 1023 N N . GLU A 1 128 ? -13.249 -3.559 8.425 1.00 96.62 128 GLU A N 1
ATOM 1024 C CA . GLU A 1 128 ? -14.702 -3.579 8.217 1.00 96.62 128 GLU A CA 1
ATOM 1025 C C . GLU A 1 128 ? -15.444 -4.085 9.466 1.00 96.62 128 GLU A C 1
ATOM 1027 O O . GLU A 1 128 ? -16.324 -3.407 10.001 1.00 96.62 128 GLU A O 1
ATOM 1032 N N . TRP A 1 129 ? -15.019 -5.229 10.014 1.00 97.38 129 TRP A N 1
ATOM 1033 C CA . TRP A 1 129 ? -15.572 -5.780 11.257 1.00 97.38 129 TRP A CA 1
ATOM 1034 C C . TRP A 1 129 ? -15.252 -4.911 12.489 1.00 97.38 129 TRP A C 1
ATOM 1036 O O . TRP A 1 129 ? -16.080 -4.751 13.395 1.00 97.38 129 TRP A O 1
ATOM 1046 N N . LEU A 1 130 ? -14.056 -4.319 12.544 1.00 96.62 130 LEU A N 1
ATOM 1047 C CA . LEU A 1 130 ? -13.586 -3.511 13.669 1.00 96.62 130 LEU A CA 1
ATOM 1048 C C . LEU A 1 130 ? -14.407 -2.229 13.818 1.00 96.62 130 LEU A C 1
ATOM 1050 O O . LEU A 1 130 ? -14.648 -1.810 14.949 1.00 96.62 130 LEU A O 1
ATOM 1054 N N . LEU A 1 131 ? -14.887 -1.636 12.721 1.00 96.44 131 LEU A N 1
ATOM 1055 C CA . LEU A 1 131 ? -15.741 -0.442 12.759 1.00 96.44 131 LEU A CA 1
ATOM 1056 C C . LEU A 1 131 ? -17.086 -0.665 13.464 1.00 96.44 131 LEU A C 1
ATOM 1058 O O . LEU A 1 131 ? -17.667 0.293 13.971 1.00 96.44 131 LEU A O 1
ATOM 1062 N N . GLN A 1 132 ? -17.547 -1.914 13.574 1.00 95.44 132 GLN A N 1
ATOM 1063 C CA . GLN A 1 132 ? -18.734 -2.266 14.367 1.00 95.44 132 GLN A CA 1
ATOM 1064 C C . GLN A 1 132 ? -18.467 -2.232 15.883 1.00 95.44 132 GLN A C 1
ATOM 1066 O O . GLN A 1 132 ? -19.396 -2.262 16.688 1.00 95.44 132 GLN A O 1
ATOM 1071 N N . HIS A 1 133 ? -17.195 -2.178 16.287 1.00 95.62 133 HIS A N 1
ATOM 1072 C CA . HIS A 1 133 ? -16.753 -2.314 17.675 1.00 95.62 133 HIS A CA 1
ATOM 1073 C C . HIS A 1 133 ? -15.956 -1.109 18.186 1.00 95.62 133 HIS A C 1
ATOM 1075 O O . HIS A 1 133 ? -15.928 -0.858 19.391 1.00 95.62 133 HIS A O 1
ATOM 1081 N N . GLN A 1 134 ? -15.259 -0.398 17.300 1.00 95.50 134 GLN A N 1
ATOM 1082 C CA . GLN A 1 134 ? -14.338 0.691 17.619 1.00 95.50 134 GLN A CA 1
ATOM 1083 C C . GLN A 1 134 ? -14.427 1.804 16.575 1.00 95.50 134 GLN A C 1
ATOM 1085 O O . GLN A 1 134 ? -14.873 1.611 15.448 1.00 95.50 134 GLN A O 1
ATOM 1090 N N . HIS A 1 135 ? -13.950 2.991 16.945 1.00 93.56 135 HIS A N 1
ATOM 1091 C CA . HIS A 1 135 ? -13.887 4.130 16.035 1.00 93.56 135 HIS A CA 1
ATOM 1092 C C . HIS A 1 135 ? -12.478 4.326 15.489 1.00 93.56 135 HIS A C 1
ATOM 1094 O O . HIS A 1 135 ? -11.514 4.428 16.254 1.00 93.56 135 HIS A O 1
ATOM 1100 N N . LEU A 1 136 ? -12.384 4.475 14.168 1.00 95.94 136 LEU A N 1
ATOM 1101 C CA . LEU A 1 136 ? -11.147 4.812 13.480 1.00 95.94 136 LEU A CA 1
ATOM 1102 C C . LEU A 1 136 ? -11.219 6.220 12.892 1.00 95.94 136 LEU A C 1
ATOM 1104 O O . LEU A 1 136 ? -12.279 6.729 12.506 1.00 95.94 136 LEU A O 1
ATOM 1108 N N . ARG A 1 137 ? -10.055 6.854 12.800 1.00 97.69 137 ARG A N 1
ATOM 1109 C CA . ARG A 1 137 ? -9.846 8.065 12.010 1.00 97.69 137 ARG A CA 1
ATOM 1110 C C . ARG A 1 137 ? -9.020 7.746 10.777 1.00 97.69 137 ARG A C 1
ATOM 1112 O O . ARG A 1 137 ? -8.232 6.807 10.779 1.00 97.69 137 ARG A O 1
ATOM 1119 N N . ALA A 1 138 ? -9.179 8.561 9.743 1.00 97.88 138 ALA A N 1
ATOM 1120 C CA . ALA A 1 138 ? -8.357 8.489 8.548 1.00 97.88 138 ALA A CA 1
ATOM 1121 C C . ALA A 1 138 ? -7.362 9.650 8.503 1.00 97.88 138 ALA A C 1
ATOM 1123 O O . ALA A 1 138 ? -7.745 10.817 8.631 1.00 97.88 138 ALA A O 1
ATOM 1124 N N . TYR A 1 139 ? -6.095 9.327 8.265 1.00 97.88 139 TYR A N 1
ATOM 1125 C CA . TYR A 1 139 ? -5.085 10.286 7.842 1.00 97.88 139 TYR A CA 1
ATOM 1126 C C . TYR A 1 139 ? -5.052 10.307 6.319 1.00 97.88 139 TYR A C 1
ATOM 1128 O O . TYR A 1 139 ? -4.533 9.396 5.677 1.00 97.88 139 TYR A O 1
ATOM 1136 N N . LYS A 1 140 ? -5.651 11.345 5.741 1.00 97.06 140 LYS A N 1
ATOM 1137 C CA . LYS A 1 140 ? -5.586 11.585 4.301 1.00 97.06 140 LYS A CA 1
ATOM 1138 C C . LYS A 1 140 ? -4.302 12.330 3.984 1.00 97.06 140 LYS A C 1
ATOM 1140 O O . LYS A 1 140 ? -4.063 13.379 4.580 1.00 97.06 140 LYS A O 1
ATOM 1145 N N . PHE A 1 141 ? -3.541 11.836 3.020 1.00 96.00 141 PHE A N 1
ATOM 1146 C CA . PHE A 1 141 ? -2.336 12.507 2.545 1.00 96.00 141 PHE A CA 1
ATOM 1147 C C . PHE A 1 141 ? -2.397 12.777 1.043 1.00 96.00 141 PHE A C 1
ATOM 1149 O O . PHE A 1 141 ? -3.187 12.185 0.306 1.00 96.00 141 PHE A O 1
ATOM 1156 N N . SER A 1 142 ? -1.550 13.703 0.611 1.00 92.62 142 SER A N 1
ATOM 1157 C CA . SER A 1 142 ? -1.252 13.992 -0.789 1.00 92.62 142 SER A CA 1
ATOM 1158 C C . SER A 1 142 ? 0.163 13.530 -1.115 1.00 92.62 142 SER A C 1
ATOM 1160 O O . SER A 1 142 ? 1.027 13.542 -0.241 1.00 92.62 142 SER A O 1
ATOM 1162 N N . GLY A 1 143 ? 0.409 13.187 -2.374 1.00 91.88 143 GLY A N 1
ATOM 1163 C CA . GLY A 1 143 ? 1.697 12.683 -2.838 1.00 91.88 143 GLY A CA 1
ATOM 1164 C C . GLY A 1 143 ? 1.509 11.410 -3.647 1.00 91.88 143 GLY A C 1
ATOM 1165 O O . GLY A 1 143 ? 0.476 11.236 -4.298 1.00 91.88 143 GLY A O 1
ATOM 1166 N N . ASP A 1 144 ? 2.488 10.521 -3.571 1.00 92.56 144 ASP A N 1
ATOM 1167 C CA . ASP A 1 144 ? 2.511 9.274 -4.314 1.00 92.56 144 ASP A CA 1
ATOM 1168 C C . ASP A 1 144 ? 2.233 8.082 -3.403 1.00 92.56 144 ASP A C 1
ATOM 1170 O O . ASP A 1 144 ? 2.794 7.948 -2.312 1.00 92.56 144 ASP A O 1
ATOM 1174 N N . TRP A 1 145 ? 1.387 7.185 -3.896 1.00 94.81 145 TRP A N 1
ATOM 1175 C CA . TRP A 1 145 ? 1.198 5.859 -3.337 1.00 94.81 145 TRP A CA 1
ATOM 1176 C C . TRP A 1 145 ? 1.236 4.820 -4.450 1.00 94.81 145 TRP A C 1
ATOM 1178 O O . TRP A 1 145 ? 0.626 5.001 -5.507 1.00 94.81 145 TRP A O 1
ATOM 1188 N N . PHE A 1 146 ? 1.953 3.729 -4.198 1.00 92.62 146 PHE A N 1
ATOM 1189 C CA . PHE A 1 146 ? 2.005 2.580 -5.085 1.00 92.62 146 PHE A CA 1
ATOM 1190 C C . PHE A 1 146 ? 1.900 1.292 -4.274 1.00 92.62 146 PHE A C 1
ATOM 1192 O O . PHE A 1 146 ? 2.737 1.027 -3.411 1.00 92.62 146 PHE A O 1
ATOM 1199 N N . ASP A 1 147 ? 0.929 0.458 -4.630 1.00 91.38 147 ASP A N 1
ATOM 1200 C CA . ASP A 1 147 ? 0.996 -0.976 -4.372 1.00 91.38 147 ASP A CA 1
ATOM 1201 C C . ASP A 1 147 ? 2.081 -1.565 -5.290 1.00 91.38 147 ASP A C 1
ATOM 1203 O O . ASP A 1 147 ? 1.934 -1.614 -6.516 1.00 91.38 147 ASP A O 1
ATOM 1207 N N . ILE A 1 148 ? 3.213 -1.947 -4.700 1.00 91.38 148 ILE A N 1
ATOM 1208 C CA . ILE A 1 148 ? 4.370 -2.523 -5.393 1.00 91.38 148 ILE A CA 1
ATOM 1209 C C . ILE A 1 148 ? 4.423 -4.051 -5.269 1.00 91.38 148 ILE A C 1
ATOM 1211 O O . ILE A 1 148 ? 5.433 -4.651 -5.640 1.00 91.38 148 ILE A O 1
ATOM 1215 N N . GLY A 1 149 ? 3.340 -4.686 -4.808 1.00 86.62 149 GLY A N 1
ATOM 1216 C CA . GLY A 1 149 ? 3.215 -6.142 -4.720 1.00 86.62 149 GLY A CA 1
ATOM 1217 C C . GLY A 1 149 ? 3.075 -6.818 -6.085 1.00 86.62 149 GLY A C 1
ATOM 1218 O O . GLY A 1 149 ? 3.440 -7.982 -6.256 1.00 86.62 149 GLY A O 1
ATOM 1219 N N . THR A 1 150 ? 2.610 -6.083 -7.102 1.00 82.31 150 THR A N 1
ATOM 1220 C CA . THR A 1 150 ? 2.509 -6.589 -8.479 1.00 82.31 150 THR A CA 1
ATOM 1221 C C . THR A 1 150 ? 3.640 -6.066 -9.368 1.00 82.31 150 THR A C 1
ATOM 1223 O O . THR A 1 150 ? 4.064 -4.916 -9.215 1.00 82.31 150 THR A O 1
ATOM 1226 N N . PRO A 1 151 ? 4.080 -6.828 -10.394 1.00 77.38 151 PRO A N 1
ATOM 1227 C CA . PRO A 1 151 ? 5.032 -6.323 -11.380 1.00 77.38 151 PRO A CA 1
ATOM 1228 C C . PRO A 1 151 ? 4.584 -4.996 -12.004 1.00 77.38 151 PRO A C 1
ATOM 1230 O O . PRO A 1 151 ? 5.371 -4.061 -12.102 1.00 77.38 151 PRO A O 1
ATOM 1233 N N . LYS A 1 152 ? 3.303 -4.863 -12.375 1.00 79.88 152 LYS A N 1
ATOM 1234 C CA . LYS A 1 152 ? 2.762 -3.621 -12.951 1.00 79.88 152 LYS A CA 1
ATOM 1235 C C . LYS A 1 152 ? 2.865 -2.446 -11.971 1.00 79.88 152 LYS A C 1
ATOM 1237 O O . LYS A 1 152 ? 3.268 -1.359 -12.386 1.00 79.88 152 LYS A O 1
ATOM 1242 N N . GLY A 1 153 ? 2.520 -2.664 -10.704 1.00 84.88 153 GLY A N 1
ATOM 1243 C CA . GLY A 1 153 ? 2.597 -1.664 -9.642 1.00 84.88 153 GLY A CA 1
ATOM 1244 C C . GLY A 1 153 ? 4.030 -1.214 -9.359 1.00 84.88 153 GLY A C 1
ATOM 1245 O O . GLY A 1 153 ? 4.329 -0.022 -9.417 1.00 84.88 153 GLY A O 1
ATOM 1246 N N . TYR A 1 154 ? 4.954 -2.166 -9.216 1.00 84.75 154 TYR A N 1
ATOM 1247 C CA . TYR A 1 154 ? 6.385 -1.896 -9.062 1.00 84.75 154 TYR A CA 1
ATOM 1248 C C . TYR A 1 154 ? 6.962 -1.089 -10.238 1.00 84.75 154 TYR A C 1
ATOM 1250 O O . TYR A 1 154 ? 7.703 -0.121 -10.045 1.00 84.75 154 TYR A O 1
ATOM 1258 N N . LEU A 1 155 ? 6.606 -1.458 -11.474 1.00 79.94 155 LEU A N 1
ATOM 1259 C CA . LEU A 1 155 ? 7.023 -0.738 -12.678 1.00 79.94 155 LEU A CA 1
ATOM 1260 C C . LEU A 1 155 ? 6.461 0.687 -12.719 1.00 79.94 155 LEU A C 1
ATOM 1262 O O . LEU A 1 155 ? 7.183 1.613 -13.087 1.00 79.94 155 LEU A O 1
ATOM 1266 N N . ARG A 1 156 ? 5.189 0.870 -12.335 1.00 82.31 156 ARG A N 1
ATOM 1267 C CA . ARG A 1 156 ? 4.555 2.192 -12.223 1.00 82.31 156 ARG A CA 1
ATOM 1268 C C . ARG A 1 156 ? 5.285 3.052 -11.193 1.00 82.31 156 ARG A C 1
ATOM 1270 O O . ARG A 1 156 ? 5.628 4.180 -11.526 1.00 82.31 156 ARG A O 1
ATOM 1277 N N . ALA A 1 157 ? 5.586 2.506 -10.015 1.00 87.56 157 ALA A N 1
ATOM 1278 C CA . ALA A 1 157 ? 6.323 3.202 -8.964 1.00 87.56 157 ALA A CA 1
ATOM 1279 C C . ALA A 1 157 ? 7.702 3.659 -9.445 1.00 87.56 157 ALA A C 1
ATOM 1281 O O . ALA A 1 157 ? 8.026 4.839 -9.366 1.00 87.56 157 ALA A O 1
ATOM 1282 N N . ASN A 1 158 ? 8.487 2.749 -10.032 1.00 82.25 158 ASN A N 1
ATOM 1283 C CA . ASN A 1 158 ? 9.808 3.085 -10.566 1.00 82.25 158 ASN A CA 1
ATOM 1284 C C . ASN A 1 158 ? 9.729 4.164 -11.639 1.00 82.25 158 ASN A C 1
ATOM 1286 O O . ASN A 1 158 ? 10.512 5.107 -11.612 1.00 82.25 158 ASN A O 1
ATOM 1290 N N . LYS A 1 159 ? 8.763 4.048 -12.557 1.00 77.12 159 LYS A N 1
ATOM 1291 C CA . LYS A 1 159 ? 8.541 5.060 -13.584 1.00 77.12 159 LYS A CA 1
ATOM 1292 C C . LYS A 1 159 ? 8.243 6.421 -12.943 1.00 77.12 159 LYS A C 1
ATOM 1294 O O . LYS A 1 159 ? 8.820 7.426 -13.330 1.00 77.12 159 LYS A O 1
ATOM 1299 N N . THR A 1 160 ? 7.355 6.492 -11.962 1.00 82.25 160 THR A N 1
ATOM 1300 C CA . THR A 1 160 ? 7.033 7.785 -11.347 1.00 82.25 160 THR A CA 1
ATOM 1301 C C . THR A 1 160 ? 8.223 8.355 -10.569 1.00 82.25 160 THR A C 1
ATOM 1303 O O . THR A 1 160 ? 8.585 9.507 -10.783 1.00 82.25 160 THR A O 1
ATOM 1306 N N . ILE A 1 161 ? 8.889 7.535 -9.750 1.00 81.31 161 ILE A N 1
ATOM 1307 C CA . ILE A 1 161 ? 9.968 7.965 -8.847 1.00 81.31 161 ILE A CA 1
ATOM 1308 C C . ILE A 1 161 ? 11.241 8.369 -9.607 1.00 81.31 161 ILE A C 1
ATOM 1310 O O . ILE A 1 161 ? 11.900 9.340 -9.239 1.00 81.31 161 ILE A O 1
ATOM 1314 N N . LEU A 1 162 ? 11.610 7.655 -10.677 1.00 75.50 162 LEU A N 1
ATOM 1315 C CA . LEU A 1 162 ? 12.856 7.914 -11.413 1.00 75.50 162 LEU A CA 1
ATOM 1316 C C . LEU A 1 162 ? 12.822 9.185 -12.277 1.00 75.50 162 LEU A C 1
ATOM 1318 O O . LEU A 1 162 ? 13.862 9.557 -12.829 1.00 75.50 162 LEU A O 1
ATOM 1322 N N . ASN A 1 163 ? 11.674 9.875 -12.339 1.00 67.12 163 ASN A N 1
ATOM 1323 C CA . ASN A 1 163 ? 11.375 11.011 -13.211 1.00 67.12 163 ASN A CA 1
ATOM 1324 C C . ASN A 1 163 ? 11.562 10.686 -14.712 1.00 67.12 163 ASN A C 1
ATOM 1326 O O . ASN A 1 163 ? 12.406 9.896 -15.125 1.00 67.12 163 ASN A O 1
ATOM 1330 N N . GLN A 1 164 ? 10.802 11.346 -15.596 1.00 61.72 164 GLN A N 1
ATOM 1331 C CA . GLN A 1 164 ? 10.799 11.024 -17.040 1.00 61.72 164 GLN A CA 1
ATOM 1332 C C . GLN A 1 164 ? 12.176 11.101 -17.730 1.00 61.72 164 GLN A C 1
ATOM 1334 O O . GLN A 1 164 ? 12.353 10.510 -18.793 1.00 61.72 164 GLN A O 1
ATOM 1339 N N . LYS A 1 165 ? 13.154 11.796 -17.134 1.00 66.81 165 LYS A N 1
ATOM 1340 C CA . LYS A 1 165 ? 14.508 11.963 -17.683 1.00 66.81 165 LYS A CA 1
ATOM 1341 C C . LYS A 1 165 ? 15.262 10.642 -17.854 1.00 66.81 165 LYS A C 1
ATOM 1343 O O . LYS A 1 165 ? 16.067 10.538 -18.771 1.00 66.81 165 LYS A O 1
ATOM 1348 N N . ASN A 1 166 ? 14.984 9.642 -17.017 1.00 78.69 166 ASN A N 1
ATOM 1349 C CA . ASN A 1 166 ? 15.661 8.344 -17.070 1.00 78.69 166 ASN A CA 1
ATOM 1350 C C . ASN A 1 166 ? 14.831 7.271 -17.787 1.00 78.69 166 ASN A C 1
ATOM 1352 O O . ASN A 1 166 ? 15.091 6.073 -17.645 1.00 78.69 166 ASN A O 1
ATOM 1356 N N . HIS A 1 167 ? 13.815 7.683 -18.552 1.00 82.88 167 HIS A N 1
ATOM 1357 C CA . HIS A 1 167 ? 13.010 6.774 -19.354 1.00 82.88 167 HIS A CA 1
ATOM 1358 C C . HIS A 1 167 ? 13.331 6.914 -20.823 1.00 82.88 167 HIS A C 1
ATOM 1360 O O . HIS A 1 167 ? 13.317 8.002 -21.392 1.00 82.88 167 HIS A O 1
ATOM 1366 N N . THR A 1 168 ? 13.525 5.773 -21.457 1.00 84.19 168 THR A N 1
ATOM 1367 C CA . THR A 1 168 ? 13.780 5.702 -22.882 1.00 84.19 168 THR A CA 1
ATOM 1368 C C . THR A 1 168 ? 12.886 4.654 -23.529 1.00 84.19 168 THR A C 1
ATOM 1370 O O . THR A 1 168 ? 12.602 3.600 -22.953 1.00 84.19 168 THR A O 1
ATOM 1373 N N . LYS A 1 169 ? 12.396 4.958 -24.733 1.00 89.62 169 LYS A N 1
ATOM 1374 C CA . LYS A 1 169 ? 11.563 4.048 -25.513 1.00 89.62 169 LYS A CA 1
ATOM 1375 C C . LYS A 1 169 ? 11.970 4.071 -26.978 1.00 89.62 169 LYS A C 1
ATOM 1377 O O . LYS A 1 169 ? 12.203 5.144 -27.523 1.00 89.62 169 LYS A O 1
ATOM 1382 N N . ASN A 1 170 ? 11.979 2.903 -27.621 1.00 93.38 170 ASN A N 1
ATOM 1383 C CA . ASN A 1 170 ? 12.305 2.747 -29.044 1.00 93.38 170 ASN A CA 1
ATOM 1384 C C . ASN A 1 170 ? 13.714 3.262 -29.403 1.00 93.38 170 ASN A C 1
ATOM 1386 O O . ASN A 1 170 ? 13.906 3.881 -30.449 1.00 93.38 170 ASN A O 1
ATOM 1390 N N . THR A 1 171 ? 14.706 3.034 -28.537 1.00 93.88 171 THR A N 1
ATOM 1391 C CA . THR A 1 171 ? 16.071 3.545 -28.750 1.00 93.88 171 THR A CA 1
ATOM 1392 C C . THR A 1 171 ? 17.068 2.461 -29.105 1.00 93.88 171 THR A C 1
ATOM 1394 O O . THR A 1 171 ? 16.926 1.303 -28.720 1.00 93.88 171 THR A O 1
ATOM 1397 N N . LYS A 1 172 ? 18.140 2.867 -29.787 1.00 95.38 172 LYS A N 1
ATOM 1398 C CA . LYS A 1 172 ? 19.349 2.063 -29.957 1.00 95.38 172 LYS A CA 1
ATOM 1399 C C . LYS A 1 172 ? 20.479 2.720 -29.176 1.00 95.38 172 LYS A C 1
ATOM 1401 O O . LYS A 1 172 ? 20.800 3.879 -29.418 1.00 95.38 172 LYS A O 1
ATOM 1406 N N . THR A 1 173 ? 21.064 1.989 -28.239 1.00 93.94 173 THR A N 1
ATOM 1407 C CA . THR A 1 173 ? 22.107 2.478 -27.334 1.00 93.94 173 THR A CA 1
ATOM 1408 C C . THR A 1 173 ? 23.315 1.559 -27.423 1.00 93.94 173 THR A C 1
ATOM 1410 O O . THR A 1 173 ? 23.177 0.337 -27.377 1.00 93.94 173 THR A O 1
ATOM 1413 N N . GLN A 1 174 ? 24.511 2.132 -27.536 1.00 95.19 174 GLN A N 1
ATOM 1414 C CA . GLN A 1 174 ? 25.747 1.359 -27.614 1.00 95.19 174 GLN A CA 1
ATOM 1415 C C . GLN A 1 174 ? 26.886 2.018 -26.840 1.00 95.19 174 GLN A C 1
ATOM 1417 O O . GLN A 1 174 ? 26.926 3.243 -26.752 1.00 95.19 174 GLN A O 1
ATOM 1422 N N . ASN A 1 175 ? 27.816 1.217 -26.313 1.00 95.81 175 ASN A N 1
ATOM 1423 C CA . ASN A 1 175 ? 29.031 1.694 -25.636 1.00 95.81 175 ASN A CA 1
ATOM 1424 C C . ASN A 1 175 ? 28.733 2.711 -24.515 1.00 95.81 175 ASN A C 1
ATOM 1426 O O . ASN A 1 175 ? 29.402 3.734 -24.406 1.00 95.81 175 ASN A O 1
ATOM 1430 N N . SER A 1 176 ? 27.681 2.469 -23.728 1.00 94.75 176 SER A N 1
ATOM 1431 C CA . SER A 1 176 ? 27.179 3.417 -22.723 1.00 94.75 176 SER A CA 1
ATOM 1432 C C . SER A 1 176 ? 27.144 2.810 -21.321 1.00 94.75 176 SER A C 1
ATOM 1434 O O . SER A 1 176 ? 27.073 1.590 -21.156 1.00 94.75 176 SER A O 1
ATOM 1436 N N . GLU A 1 177 ? 27.130 3.664 -20.302 1.00 93.81 177 GLU A N 1
ATOM 1437 C CA . GLU A 1 177 ? 26.813 3.277 -18.926 1.00 93.81 177 GLU A CA 1
ATOM 1438 C C . GLU A 1 177 ? 25.416 3.797 -18.578 1.00 93.81 177 GLU A C 1
ATOM 1440 O O . GLU A 1 177 ? 25.137 4.985 -18.709 1.00 93.81 177 GLU A O 1
ATOM 1445 N N . LEU A 1 178 ? 24.518 2.887 -18.203 1.00 91.44 178 LEU A N 1
ATOM 1446 C CA . LEU A 1 178 ? 23.131 3.179 -17.857 1.00 91.44 178 LEU A CA 1
ATOM 1447 C C . LEU A 1 178 ? 22.920 2.850 -16.380 1.00 91.44 178 LEU A C 1
ATOM 1449 O O . LEU A 1 178 ? 23.112 1.704 -15.965 1.00 91.44 178 LEU A O 1
ATOM 1453 N N . GLU A 1 179 ? 22.505 3.839 -15.595 1.00 89.75 179 GLU A N 1
ATOM 1454 C CA . GLU A 1 179 ? 22.174 3.671 -14.181 1.00 89.75 179 GLU A CA 1
ATOM 1455 C C . GLU A 1 179 ? 20.781 4.235 -13.895 1.00 89.75 179 GLU A C 1
ATOM 1457 O O . GLU A 1 179 ? 20.468 5.344 -14.316 1.00 89.75 179 GLU A O 1
ATOM 1462 N N . ASN A 1 180 ? 19.945 3.464 -13.189 1.00 86.75 180 ASN A N 1
ATOM 1463 C CA . ASN A 1 180 ? 18.570 3.844 -12.838 1.00 86.75 180 ASN A CA 1
ATOM 1464 C C . ASN A 1 180 ? 17.689 4.172 -14.062 1.00 86.75 180 ASN A C 1
ATOM 1466 O O . ASN A 1 180 ? 16.889 5.105 -14.034 1.00 86.75 180 ASN A O 1
ATOM 1470 N N . VAL A 1 181 ? 17.851 3.413 -15.151 1.00 88.88 181 VAL A N 1
ATOM 1471 C CA . VAL A 1 181 ? 17.129 3.630 -16.414 1.00 88.88 181 VAL A CA 1
ATOM 1472 C C . VAL A 1 181 ? 15.959 2.663 -16.557 1.00 88.88 181 VAL A C 1
ATOM 1474 O O . VAL A 1 181 ? 16.110 1.454 -16.375 1.00 88.88 181 VAL A O 1
ATOM 1477 N N . TYR A 1 182 ? 14.809 3.186 -16.980 1.00 89.00 182 TYR A N 1
ATOM 1478 C CA . TYR A 1 182 ? 13.715 2.385 -17.526 1.00 89.00 182 TYR A CA 1
ATOM 1479 C C . TYR A 1 182 ? 13.778 2.429 -19.059 1.00 89.00 182 TYR A C 1
ATOM 1481 O O . TYR A 1 182 ? 13.604 3.493 -19.655 1.00 89.00 182 TYR A O 1
ATOM 1489 N N . ALA A 1 183 ? 14.011 1.289 -19.711 1.00 89.88 183 ALA A N 1
ATOM 1490 C CA . ALA A 1 183 ? 14.039 1.184 -21.168 1.00 89.88 183 ALA A CA 1
ATOM 1491 C C . ALA A 1 183 ? 12.960 0.230 -21.686 1.00 89.88 183 ALA A C 1
ATOM 1493 O O . ALA A 1 183 ? 12.815 -0.889 -21.191 1.00 89.88 183 ALA A O 1
ATOM 1494 N N . GLN A 1 184 ? 12.237 0.645 -22.725 1.00 90.94 184 GLN A N 1
ATOM 1495 C CA . GLN A 1 184 ? 11.220 -0.179 -23.375 1.00 90.94 184 GLN A CA 1
ATOM 1496 C C . GLN A 1 184 ? 11.413 -0.205 -24.895 1.00 90.94 184 GLN A C 1
ATOM 1498 O O . GLN A 1 184 ? 11.616 0.837 -25.509 1.00 90.94 184 GLN A O 1
ATOM 1503 N N . ASN A 1 185 ? 11.258 -1.370 -25.531 1.00 93.81 185 ASN A N 1
ATOM 1504 C CA . ASN A 1 185 ? 11.398 -1.513 -26.989 1.00 93.81 185 ASN A CA 1
ATOM 1505 C C . ASN A 1 185 ? 12.771 -1.059 -27.521 1.00 93.81 185 ASN A C 1
ATOM 1507 O O . ASN A 1 185 ? 12.855 -0.490 -28.607 1.00 93.81 185 ASN A O 1
ATOM 1511 N N . SER A 1 186 ? 13.838 -1.264 -26.751 1.00 94.81 186 SER A N 1
ATOM 1512 C CA . SER A 1 186 ? 15.166 -0.734 -27.059 1.00 94.81 186 SER A CA 1
ATOM 1513 C C . SER A 1 186 ? 16.169 -1.833 -27.423 1.00 94.81 186 SER A C 1
ATOM 1515 O O . SER A 1 186 ? 16.036 -2.997 -27.047 1.00 94.81 186 SER A O 1
ATOM 1517 N N . GLU A 1 187 ? 17.211 -1.458 -28.160 1.00 95.81 187 GLU A N 1
ATOM 1518 C CA . GLU A 1 187 ? 18.370 -2.298 -28.462 1.00 95.81 187 GLU A CA 1
ATOM 1519 C C . GLU A 1 187 ? 19.597 -1.729 -27.742 1.00 95.81 187 GLU A C 1
ATOM 1521 O O . GLU A 1 187 ? 19.970 -0.581 -27.971 1.00 95.81 187 GLU A O 1
ATOM 1526 N N . ILE A 1 188 ? 20.223 -2.514 -26.865 1.00 95.00 188 ILE A N 1
ATOM 1527 C CA . ILE A 1 188 ? 21.359 -2.087 -26.042 1.00 95.00 188 ILE A CA 1
ATOM 1528 C C . ILE A 1 188 ? 22.560 -2.994 -26.328 1.00 95.00 188 ILE A C 1
ATOM 1530 O O . ILE A 1 188 ? 22.456 -4.217 -26.234 1.00 95.00 188 ILE A O 1
ATOM 1534 N N . LYS A 1 189 ? 23.710 -2.416 -26.688 1.00 94.94 189 LYS A N 1
ATOM 1535 C CA . LYS A 1 189 ? 24.918 -3.166 -27.072 1.00 94.94 189 LYS A CA 1
ATOM 1536 C C . LYS A 1 189 ? 26.166 -2.660 -26.365 1.00 94.94 189 LYS A C 1
ATOM 1538 O O . LYS A 1 189 ? 26.357 -1.458 -26.263 1.00 94.94 189 LYS A O 1
ATOM 1543 N N . ASN A 1 190 ? 27.073 -3.559 -25.988 1.00 93.94 190 ASN A N 1
ATOM 1544 C CA . ASN A 1 190 ? 28.403 -3.189 -25.481 1.00 93.94 190 ASN A CA 1
ATOM 1545 C C . ASN A 1 190 ? 28.357 -2.190 -24.302 1.00 93.94 190 ASN A C 1
ATOM 1547 O O . ASN A 1 190 ? 29.215 -1.319 -24.190 1.00 93.94 190 ASN A O 1
ATOM 1551 N N . SER A 1 191 ? 27.338 -2.280 -23.446 1.00 94.12 191 SER A N 1
ATOM 1552 C CA . SER A 1 191 ? 27.054 -1.294 -22.395 1.00 94.12 191 SER A CA 1
ATOM 1553 C C . SER A 1 191 ? 27.192 -1.894 -20.992 1.00 94.12 191 SER A C 1
ATOM 1555 O O . SER A 1 191 ? 27.253 -3.113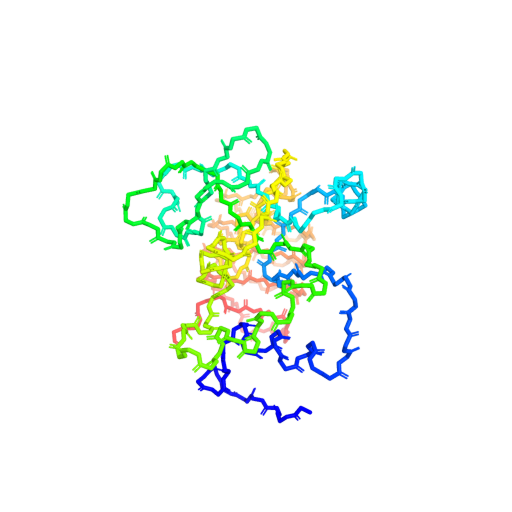 -20.813 1.00 94.12 191 SER A O 1
ATOM 1557 N N . LYS A 1 192 ? 27.221 -1.044 -19.965 1.00 93.12 192 LYS A N 1
ATOM 1558 C CA . LYS A 1 192 ? 27.068 -1.456 -18.561 1.00 93.12 192 LYS A CA 1
ATOM 1559 C C . LYS A 1 192 ? 25.731 -0.952 -18.047 1.00 93.12 192 LYS A C 1
ATOM 1561 O O . LYS A 1 192 ? 25.428 0.223 -18.208 1.00 93.12 192 LYS A O 1
ATOM 1566 N N . LEU A 1 193 ? 24.934 -1.830 -17.455 1.00 91.81 193 LEU A N 1
ATOM 1567 C CA . LEU A 1 193 ? 23.635 -1.483 -16.894 1.00 91.81 193 LEU A CA 1
ATOM 1568 C C . LEU A 1 193 ? 23.650 -1.754 -15.392 1.00 91.81 193 LEU A C 1
ATOM 1570 O O . LEU A 1 193 ? 24.071 -2.832 -14.957 1.00 91.81 193 LEU A O 1
ATOM 1574 N N . LYS A 1 194 ? 23.143 -0.800 -14.611 1.00 89.88 194 LYS A N 1
ATOM 1575 C CA . LYS A 1 194 ? 22.990 -0.906 -13.159 1.00 89.88 194 LYS A CA 1
ATOM 1576 C C . LYS A 1 194 ? 21.619 -0.393 -12.719 1.00 89.88 194 LYS A C 1
ATOM 1578 O O . LYS A 1 194 ? 21.219 0.691 -13.127 1.00 89.88 194 LYS A O 1
ATOM 1583 N N . ASN A 1 195 ? 20.906 -1.146 -11.880 1.00 86.38 195 ASN A N 1
ATOM 1584 C CA . ASN A 1 195 ? 19.597 -0.744 -11.338 1.00 86.38 195 ASN A CA 1
ATOM 1585 C C . ASN A 1 195 ? 18.587 -0.344 -12.436 1.00 86.38 195 ASN A C 1
ATOM 1587 O O . ASN A 1 195 ? 17.851 0.627 -12.294 1.00 86.38 195 ASN A O 1
ATOM 1591 N N . CYS A 1 196 ? 18.610 -1.033 -13.579 1.00 87.69 196 CYS A N 1
ATOM 1592 C CA . CYS A 1 196 ? 17.741 -0.708 -14.709 1.00 87.69 196 CYS A CA 1
ATOM 1593 C C . CYS A 1 196 ? 16.561 -1.672 -14.804 1.00 87.69 196 CYS A C 1
ATOM 1595 O O . CYS A 1 196 ? 16.646 -2.844 -14.428 1.00 87.69 196 CYS A O 1
ATOM 1597 N N . ILE A 1 197 ? 15.489 -1.183 -15.414 1.00 88.12 197 ILE A N 1
ATOM 1598 C CA . ILE A 1 197 ? 14.325 -1.968 -15.799 1.00 88.12 197 ILE A CA 1
ATOM 1599 C C . ILE A 1 197 ? 14.257 -1.974 -17.320 1.00 88.12 197 ILE A C 1
ATOM 1601 O O . ILE A 1 197 ? 14.140 -0.919 -17.937 1.00 88.12 197 ILE A O 1
ATOM 1605 N N . ILE A 1 198 ? 14.326 -3.153 -17.931 1.00 89.44 198 ILE A N 1
ATOM 1606 C CA . ILE A 1 198 ? 14.401 -3.302 -19.384 1.00 89.44 198 ILE A CA 1
ATOM 1607 C C . ILE A 1 198 ? 13.260 -4.201 -19.871 1.00 89.44 198 ILE A C 1
ATOM 1609 O O . ILE A 1 198 ? 13.170 -5.362 -19.478 1.00 89.44 198 ILE A O 1
ATOM 1613 N N . ILE A 1 199 ? 12.386 -3.683 -20.734 1.00 89.31 199 ILE A N 1
ATOM 1614 C CA . ILE A 1 199 ? 11.170 -4.383 -21.182 1.00 89.31 199 ILE A CA 1
ATOM 1615 C C . ILE A 1 199 ? 11.112 -4.468 -22.709 1.00 89.31 199 ILE A C 1
ATOM 1617 O O . ILE A 1 199 ? 11.396 -3.490 -23.402 1.00 89.31 199 ILE A O 1
ATOM 1621 N N . ASN A 1 200 ? 10.714 -5.624 -23.246 1.00 91.25 200 ASN A N 1
ATOM 1622 C CA . ASN A 1 200 ? 10.513 -5.867 -24.682 1.00 91.25 200 ASN A CA 1
ATOM 1623 C C . ASN A 1 200 ? 11.702 -5.406 -25.544 1.00 91.25 200 ASN A C 1
ATOM 1625 O O . ASN A 1 200 ? 11.542 -4.666 -26.507 1.00 91.25 200 ASN A O 1
ATOM 1629 N N . SER A 1 201 ? 12.917 -5.743 -25.127 1.00 93.69 201 SER A N 1
ATOM 1630 C CA . SER A 1 201 ? 14.154 -5.143 -25.637 1.00 93.69 201 SER A CA 1
ATOM 1631 C C . SER A 1 201 ? 15.180 -6.220 -25.987 1.00 93.69 201 SER A C 1
ATOM 1633 O O . SER A 1 201 ? 15.009 -7.394 -25.669 1.00 93.69 201 SER A O 1
ATOM 1635 N N . THR A 1 202 ? 16.274 -5.836 -26.635 1.00 93.62 202 THR A N 1
ATOM 1636 C CA . THR A 1 202 ? 17.415 -6.727 -26.885 1.00 93.62 202 THR A CA 1
ATOM 1637 C C . THR A 1 202 ? 18.652 -6.164 -26.205 1.00 93.62 202 THR A C 1
ATOM 1639 O O . THR A 1 202 ? 18.955 -4.987 -26.381 1.00 93.62 202 THR A O 1
ATOM 1642 N N . ILE A 1 203 ? 19.384 -6.996 -25.463 1.00 91.94 203 ILE A N 1
ATOM 1643 C CA . ILE A 1 203 ? 20.670 -6.620 -24.869 1.00 91.94 203 ILE A CA 1
ATOM 1644 C C . ILE A 1 203 ? 21.752 -7.584 -25.355 1.00 91.94 203 ILE A C 1
ATOM 1646 O O . ILE A 1 203 ? 21.636 -8.799 -25.185 1.00 91.94 203 ILE A O 1
ATOM 1650 N N . LYS A 1 204 ? 22.828 -7.040 -25.930 1.00 92.00 204 LYS A N 1
ATOM 1651 C CA . LYS A 1 204 ? 23.975 -7.814 -26.427 1.00 92.00 204 LYS A CA 1
ATOM 1652 C C . LYS A 1 204 ? 25.277 -7.326 -25.810 1.00 92.00 204 LYS A C 1
ATOM 1654 O O . LYS A 1 204 ? 25.458 -6.123 -25.614 1.00 92.00 204 LYS A O 1
ATOM 1659 N N . ASN A 1 205 ? 26.194 -8.252 -25.529 1.00 90.25 205 ASN A N 1
ATOM 1660 C CA . ASN A 1 205 ? 27.569 -7.962 -25.092 1.00 90.25 205 ASN A CA 1
ATOM 1661 C C . ASN A 1 205 ? 27.672 -6.925 -23.950 1.00 90.25 205 ASN A C 1
ATOM 1663 O O . ASN A 1 205 ? 28.562 -6.081 -23.960 1.00 90.25 205 ASN A O 1
ATOM 1667 N N . SER A 1 206 ? 26.743 -6.940 -22.992 1.00 90.06 206 SER A N 1
ATOM 1668 C CA . SER A 1 206 ? 26.628 -5.902 -21.957 1.00 90.06 206 SER A CA 1
ATOM 1669 C C . SER A 1 206 ? 26.724 -6.505 -20.555 1.00 90.06 206 SER A C 1
ATOM 1671 O O . SER A 1 206 ? 26.318 -7.645 -20.347 1.00 90.06 206 SER A O 1
ATOM 1673 N N . ARG A 1 207 ? 27.254 -5.744 -19.590 1.00 89.81 207 ARG A N 1
ATOM 1674 C CA . ARG A 1 207 ? 27.375 -6.164 -18.179 1.00 89.81 207 ARG A CA 1
ATOM 1675 C C . ARG A 1 207 ? 26.152 -5.714 -17.393 1.00 89.81 207 ARG A C 1
ATOM 1677 O O . ARG A 1 207 ? 25.738 -4.564 -17.538 1.00 89.81 207 ARG A O 1
ATOM 1684 N N . LEU A 1 208 ? 25.588 -6.596 -16.569 1.00 89.44 208 LEU A N 1
ATOM 1685 C CA . LEU A 1 208 ? 24.291 -6.390 -15.919 1.00 89.44 208 LEU A CA 1
ATOM 1686 C C . LEU A 1 208 ? 24.416 -6.503 -14.397 1.00 89.44 208 LEU A C 1
ATOM 1688 O O . LEU A 1 208 ? 24.846 -7.534 -13.880 1.00 89.44 208 LEU A O 1
ATOM 1692 N N . LYS A 1 209 ? 23.975 -5.474 -13.670 1.00 88.00 209 LYS A N 1
ATOM 1693 C CA . LYS A 1 209 ? 23.896 -5.487 -12.204 1.00 88.00 209 LYS A CA 1
ATOM 1694 C C . LYS A 1 209 ? 22.539 -4.973 -11.727 1.00 88.00 209 LYS A C 1
ATOM 1696 O O . LYS A 1 209 ? 22.187 -3.837 -12.019 1.00 88.00 209 LYS A O 1
ATOM 1701 N N . ASN A 1 210 ? 21.811 -5.774 -10.948 1.00 84.00 210 ASN A N 1
ATOM 1702 C CA . ASN A 1 210 ? 20.494 -5.416 -10.401 1.00 84.00 210 ASN A CA 1
ATOM 1703 C C . ASN A 1 210 ? 19.505 -5.005 -11.503 1.00 84.00 210 ASN A C 1
ATOM 1705 O O . ASN A 1 210 ? 18.969 -3.900 -11.488 1.00 84.00 210 ASN A O 1
ATOM 1709 N N . ILE A 1 211 ? 19.329 -5.872 -12.502 1.00 85.31 211 ILE A N 1
ATOM 1710 C CA . ILE A 1 211 ? 18.459 -5.583 -13.647 1.00 85.31 211 ILE A CA 1
ATOM 1711 C C . ILE A 1 211 ? 17.163 -6.371 -13.534 1.00 85.31 211 ILE A C 1
ATOM 1713 O O . ILE A 1 211 ? 17.181 -7.578 -13.281 1.00 85.31 211 ILE A O 1
ATOM 1717 N N . ILE A 1 212 ? 16.049 -5.687 -13.775 1.00 84.94 212 ILE A N 1
ATOM 1718 C CA . ILE A 1 212 ? 14.728 -6.296 -13.905 1.00 84.94 212 ILE A CA 1
ATOM 1719 C C . ILE A 1 212 ? 14.388 -6.345 -15.390 1.00 84.94 212 ILE A C 1
ATOM 1721 O O . ILE A 1 212 ? 14.463 -5.333 -16.087 1.00 84.94 212 ILE A O 1
ATOM 1725 N N . THR A 1 213 ? 14.043 -7.531 -15.884 1.00 85.12 213 THR A N 1
ATOM 1726 C CA . THR A 1 213 ? 13.774 -7.756 -17.309 1.00 85.12 213 THR A CA 1
ATOM 1727 C C . THR A 1 213 ? 12.414 -8.402 -17.545 1.00 85.12 213 THR A C 1
ATOM 1729 O O . THR A 1 213 ? 11.991 -9.272 -16.784 1.00 85.12 213 THR A O 1
ATOM 1732 N N . ASP A 1 214 ? 11.740 -8.004 -18.624 1.00 83.81 214 ASP A N 1
ATOM 1733 C CA . ASP A 1 214 ? 10.553 -8.690 -19.149 1.00 83.81 214 ASP A CA 1
ATOM 1734 C C . ASP A 1 214 ? 10.595 -8.738 -20.682 1.00 83.81 214 ASP A C 1
ATOM 1736 O O . ASP A 1 214 ? 10.830 -7.717 -21.329 1.00 83.81 214 ASP A O 1
ATOM 1740 N N . LYS A 1 215 ? 10.385 -9.922 -21.275 1.00 84.94 215 LYS A N 1
ATOM 1741 C CA . LYS A 1 215 ? 10.464 -10.150 -22.734 1.00 84.94 215 LYS A CA 1
ATOM 1742 C C . LYS A 1 215 ? 11.752 -9.589 -23.361 1.00 84.94 215 LYS A C 1
ATOM 1744 O O . LYS A 1 215 ? 11.713 -8.919 -24.391 1.00 84.94 215 LYS A O 1
ATOM 1749 N N . VAL A 1 216 ? 12.898 -9.826 -22.722 1.00 86.25 216 VAL A N 1
ATOM 1750 C CA . VAL A 1 216 ? 14.200 -9.350 -23.210 1.00 86.25 216 VAL A CA 1
ATOM 1751 C C . VAL A 1 216 ? 14.973 -10.482 -23.877 1.00 86.25 216 VAL A C 1
ATOM 1753 O O . VAL A 1 216 ? 15.135 -11.553 -23.296 1.00 86.25 216 VAL A O 1
ATOM 1756 N N . ASN A 1 217 ? 15.499 -10.230 -25.076 1.00 87.56 217 ASN A N 1
ATOM 1757 C CA . ASN A 1 217 ? 16.471 -11.118 -25.706 1.00 87.56 217 ASN A CA 1
ATOM 1758 C C . ASN A 1 217 ? 17.882 -10.784 -25.189 1.00 87.56 217 ASN A C 1
ATOM 1760 O O . ASN A 1 217 ? 18.412 -9.713 -25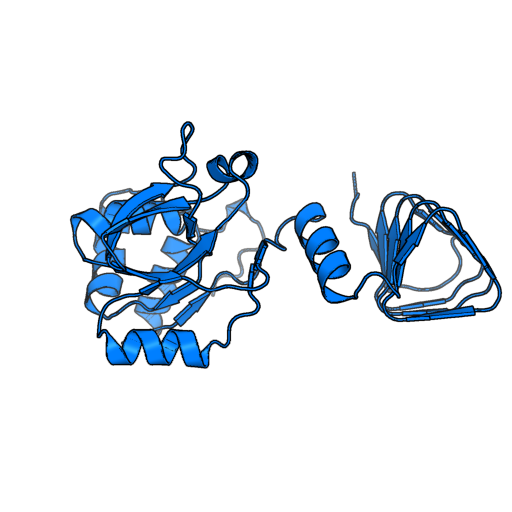.495 1.00 87.56 217 ASN A O 1
ATOM 1764 N N . LEU A 1 218 ? 18.459 -11.675 -24.376 1.00 85.62 218 LEU A N 1
ATOM 1765 C CA . LEU A 1 218 ? 19.789 -11.538 -23.774 1.00 85.62 218 LEU A CA 1
ATOM 1766 C C . LEU A 1 218 ? 20.770 -12.523 -24.422 1.00 85.62 218 LEU A C 1
ATOM 1768 O O . LEU A 1 218 ? 20.548 -13.736 -24.376 1.00 85.62 218 LEU A O 1
ATOM 1772 N N . ASP A 1 219 ? 21.898 -12.034 -24.945 1.00 77.38 219 ASP A N 1
ATOM 1773 C CA . ASP A 1 219 ? 22.980 -12.926 -25.383 1.00 77.38 219 ASP A CA 1
ATOM 1774 C C . ASP A 1 219 ? 23.592 -13.653 -24.166 1.00 77.38 219 ASP A C 1
ATOM 1776 O O . ASP A 1 219 ? 24.025 -13.028 -23.198 1.00 77.38 219 ASP A O 1
ATOM 1780 N N . LYS A 1 220 ? 23.634 -14.995 -24.209 1.00 55.91 220 LYS A N 1
ATOM 1781 C CA . LYS A 1 220 ? 23.902 -15.922 -23.079 1.00 55.91 220 LYS A CA 1
ATOM 1782 C C . LYS A 1 220 ? 25.297 -15.848 -22.415 1.00 55.91 220 LYS A C 1
ATOM 1784 O O . LYS A 1 220 ? 25.703 -16.800 -21.747 1.00 55.91 220 LYS A O 1
ATOM 1789 N N . LYS A 1 221 ? 26.070 -14.768 -22.548 1.00 53.19 221 LYS A N 1
ATOM 1790 C CA . LYS A 1 221 ? 27.425 -14.687 -21.975 1.00 53.19 221 LYS A CA 1
ATOM 1791 C C . LYS A 1 221 ? 27.519 -13.726 -20.786 1.00 53.19 221 LYS A C 1
ATOM 1793 O O . LYS A 1 221 ? 27.614 -12.521 -20.957 1.00 53.19 221 LYS A O 1
ATOM 1798 N N . LYS A 1 222 ? 27.642 -14.359 -19.609 1.00 49.97 222 LYS A N 1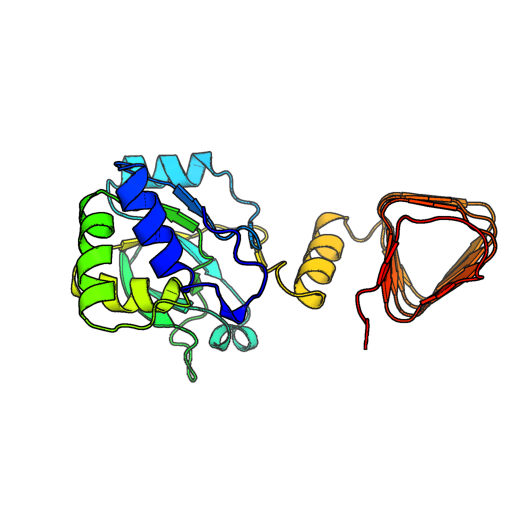
ATOM 1799 C CA . LYS A 1 222 ? 28.241 -13.878 -18.349 1.00 49.97 222 LYS A CA 1
ATOM 1800 C C . LYS A 1 222 ? 27.530 -12.706 -17.655 1.00 49.97 222 LYS A C 1
ATOM 1802 O O . LYS A 1 222 ? 27.920 -11.567 -17.840 1.00 49.97 222 LYS A O 1
ATOM 1807 N N . GLU A 1 223 ? 26.576 -13.017 -16.769 1.00 52.06 223 GLU A N 1
ATOM 1808 C CA . GLU A 1 223 ? 26.601 -12.657 -15.330 1.00 52.06 223 GLU A CA 1
ATOM 1809 C C . GLU A 1 223 ? 25.265 -12.982 -14.625 1.00 52.06 223 GLU A C 1
ATOM 1811 O O . GLU A 1 223 ? 24.197 -13.004 -15.233 1.00 52.06 223 GLU A O 1
ATOM 1816 N N . ARG A 1 224 ? 25.355 -13.315 -13.329 1.00 52.84 224 ARG A N 1
ATOM 1817 C CA . ARG A 1 224 ? 24.346 -14.004 -12.495 1.00 52.84 224 ARG A CA 1
ATOM 1818 C C . ARG A 1 224 ? 23.392 -13.080 -11.704 1.00 52.84 224 ARG A C 1
ATOM 1820 O O . ARG A 1 224 ? 22.894 -13.511 -10.677 1.00 52.84 224 ARG A O 1
ATOM 1827 N N . ASN A 1 225 ? 23.111 -11.845 -12.135 1.00 55.50 225 ASN A N 1
ATOM 1828 C CA . ASN A 1 225 ? 22.376 -10.873 -11.294 1.00 55.50 225 ASN A CA 1
ATOM 1829 C C . ASN A 1 225 ? 21.240 -10.119 -12.018 1.00 55.50 225 ASN A C 1
ATOM 1831 O O . ASN A 1 225 ? 21.191 -8.886 -11.985 1.00 55.50 225 ASN A O 1
ATOM 1835 N N . TYR A 1 226 ? 20.318 -10.840 -12.665 1.00 60.16 226 TYR A N 1
ATOM 1836 C CA . TYR A 1 226 ? 19.076 -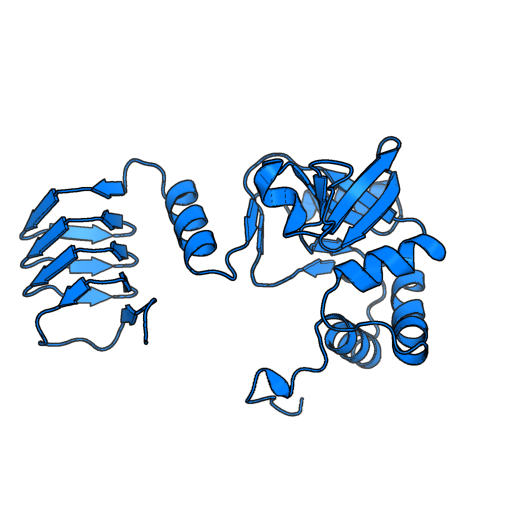10.253 -13.187 1.00 60.16 226 TYR A CA 1
ATOM 1837 C C . TYR A 1 226 ? 17.846 -11.075 -12.781 1.00 60.16 226 TYR A C 1
ATOM 1839 O O . TYR A 1 226 ? 17.918 -12.299 -12.662 1.00 60.16 226 TYR A O 1
ATOM 1847 N N . GLN A 1 227 ? 16.722 -10.391 -12.556 1.00 62.97 227 GLN A N 1
ATOM 1848 C CA . GLN A 1 227 ? 15.416 -11.005 -12.311 1.00 62.97 227 GLN A CA 1
ATOM 1849 C C . GLN A 1 227 ? 14.551 -10.905 -13.575 1.00 62.97 227 GLN A C 1
ATOM 1851 O O . GLN A 1 227 ? 14.536 -9.879 -14.259 1.00 62.97 227 GLN A O 1
ATOM 1856 N N . ILE A 1 228 ? 13.844 -11.990 -13.896 1.00 60.62 228 ILE A N 1
ATOM 1857 C CA . ILE A 1 228 ? 12.901 -12.065 -15.020 1.00 60.62 228 ILE A CA 1
ATOM 1858 C C . ILE A 1 228 ? 11.490 -12.002 -14.433 1.00 60.62 228 ILE A C 1
ATOM 1860 O O . ILE A 1 228 ? 11.131 -12.884 -13.654 1.00 60.62 228 ILE A O 1
ATOM 1864 N N . LEU A 1 229 ? 10.702 -10.986 -14.799 1.00 56.94 229 LEU A N 1
ATOM 1865 C CA . LEU A 1 229 ? 9.331 -10.809 -14.292 1.00 56.94 229 LEU A CA 1
ATOM 1866 C C . LEU A 1 229 ? 8.347 -11.840 -14.868 1.00 56.94 229 LEU A C 1
ATOM 1868 O O . LEU A 1 229 ? 7.362 -12.173 -14.220 1.00 56.94 229 LEU A O 1
ATOM 1872 N N . SER A 1 230 ? 8.619 -12.370 -16.062 1.00 50.72 230 SER A N 1
ATOM 1873 C CA . SER A 1 230 ? 7.828 -13.417 -16.714 1.00 50.72 230 SER A CA 1
ATOM 1874 C C . SER A 1 230 ? 8.592 -14.743 -16.760 1.00 50.72 230 SER A C 1
ATOM 1876 O O . SER A 1 230 ? 9.087 -15.172 -17.802 1.00 50.72 230 SER A O 1
ATOM 1878 N N . LYS A 1 231 ? 8.692 -15.439 -15.624 1.00 40.97 231 LYS A N 1
ATOM 1879 C CA . LYS A 1 231 ? 8.827 -16.898 -15.701 1.00 40.97 231 LYS A CA 1
ATOM 1880 C C . LYS A 1 231 ? 7.429 -17.455 -15.964 1.00 40.97 231 LYS A C 1
ATOM 1882 O O . LYS A 1 231 ? 6.558 -17.316 -15.113 1.00 40.97 231 LYS A O 1
ATOM 1887 N N . LYS A 1 232 ? 7.215 -17.979 -17.174 1.00 36.06 232 LYS A N 1
ATOM 1888 C CA . LYS A 1 232 ? 6.141 -18.951 -17.407 1.00 36.06 232 LYS A CA 1
ATOM 1889 C C . LYS A 1 232 ? 6.369 -20.172 -16.525 1.00 36.06 232 LYS A C 1
ATOM 1891 O O . LYS A 1 232 ? 7.560 -20.508 -16.325 1.00 36.06 232 LYS A O 1
#

Radius of gyration: 21.63 Å; chains: 1; bounding box: 49×37×54 Å